Protein AF-A0A167RKP2-F1 (afdb_monomer_lite)

Foldseek 3Di:
DDCALLNLLVQLLVLLVVLVVDDDPSNVVSNVSSVVSLVVSVVRLVVCCVPCVVVCQVDLQSVLSNLSSLVSNLVSCVSVVNPPPNVVSLVVNLVSCVVDAPCVLPPPVSVPPDDDDDDDDPPSLLSSLLSVLVSLLVLLLVLPVVLAARSDPLVRSLVDPSNACCVVQLAGSLLSVLSRLLSVLLNVQVVCVVVVNDDLVVNVVSLVVSVVSLVVVLVVLVVCCVPDDPSNVSSSLRNNLSSLVSQLSSCCSNVNPDCPDPSNVVSVVSNVVSVVPDDPPDDCPPVVVRD

Organism: Penicillium chrysogenum (NCBI:txid5076)

pLDDT: mean 82.14, std 14.81, range [31.92, 97.75]

Secondary structure (DSSP, 8-state):
----HHHHHHHHHHHHHHHHHS-HHHHHHHHHHHHHHHHHHHHHHHHHHHHHHHHHSS-HHHHHHHHHHHHHHHHHHHHTT-SSHHHHHHHHHHHHHTT--HHHHH-GGGG-SS---S-----HHHHHHHHHHHHHHHHHHHHHHHTPPP-S-HHHHTTSTT--HHHHHS--HHHHHHHHHHHHHHHHHHHHHHTT---HHHHHHHHHHHHHHHHHHHHHHHHHHTT--HHHHHHHHHHHHHHHHHHHHHHHHHH-S-TTSHHHHHHHHHHHHHHHT--TT--GGGGGG--

Sequence (291 aa):
MKRGPLYHAVLSLSSLHQSAILGSEEEYQQKEKALEHHSRALREFCKFMSEERGKLLDDNARLAEFLACSLILISCEVFRGAEHNWLLHLDAVICVIHSLSPETVFDARYTSHAGSSVLSHNRPKEGLEFLLATMVSLDLFACLPTGRVPRLLYQQWLRTSEIQVADLLSCENWVMVIIGDLACLGEWKEVQEKDGMLSISELARRGEEIKERLTMGIEKLVLTRDAQENHEAQTSWVTLLFALACVVLLHTIVSGPLPALPEIQSAVSRSIIALQNRPRTYSLTGLVFWF

InterPro domains:
  IPR021858 Fungal transcription factor [PF11951] (3-289)

Radius of gyration: 21.44 Å; chains: 1; bounding box: 59×47×65 Å

Structure (mmCIF, N/CA/C/O backbone):
data_AF-A0A167RKP2-F1
#
_entry.id   AF-A0A167RKP2-F1
#
loop_
_atom_site.group_PDB
_atom_site.id
_atom_site.type_symbol
_atom_site.label_atom_id
_atom_site.label_alt_id
_atom_site.label_comp_id
_atom_site.label_asym_id
_atom_site.label_entity_id
_atom_site.label_seq_id
_atom_site.pdbx_PDB_ins_code
_atom_site.Cartn_x
_atom_site.Cartn_y
_atom_site.Cartn_z
_atom_site.occupancy
_atom_site.B_iso_or_equiv
_atom_site.auth_seq_id
_atom_site.auth_comp_id
_atom_site.auth_asym_id
_atom_site.auth_atom_id
_atom_site.pdbx_PDB_model_num
ATOM 1 N N . MET A 1 1 ? 24.630 1.798 -26.288 1.00 42.91 1 MET A N 1
ATOM 2 C CA . MET A 1 1 ? 23.522 1.742 -25.308 1.00 42.91 1 MET A CA 1
ATOM 3 C C . MET A 1 1 ? 23.008 3.158 -25.108 1.00 42.91 1 MET A C 1
ATOM 5 O O . MET A 1 1 ? 23.821 4.025 -24.803 1.00 42.91 1 MET A O 1
ATOM 9 N N . LYS A 1 2 ? 21.722 3.433 -25.363 1.00 50.72 2 LYS A N 1
ATOM 10 C CA . LYS A 1 2 ? 21.150 4.755 -25.057 1.00 50.72 2 LYS A CA 1
ATOM 11 C C . LYS A 1 2 ? 21.144 4.915 -23.533 1.00 50.72 2 LYS A C 1
ATOM 13 O O . LYS A 1 2 ? 20.622 4.055 -22.835 1.00 50.72 2 LYS A O 1
ATOM 18 N N . ARG A 1 3 ? 21.796 5.962 -23.027 1.00 67.00 3 ARG A N 1
ATOM 19 C CA . ARG A 1 3 ? 21.774 6.334 -21.606 1.00 67.00 3 ARG A CA 1
ATOM 20 C C . ARG A 1 3 ? 20.500 7.152 -21.396 1.00 67.00 3 ARG A C 1
ATOM 22 O O . ARG A 1 3 ? 20.478 8.306 -21.804 1.00 67.00 3 ARG A O 1
ATOM 29 N N . GLY A 1 4 ? 19.437 6.494 -20.942 1.00 77.62 4 GLY A N 1
ATOM 30 C CA . GLY A 1 4 ? 18.130 7.106 -20.686 1.00 77.62 4 GLY A CA 1
ATOM 31 C C . GLY A 1 4 ? 17.901 7.424 -19.202 1.00 77.62 4 GLY A C 1
ATOM 32 O O . GLY A 1 4 ? 18.769 7.128 -18.372 1.00 77.62 4 GLY A O 1
ATOM 33 N N . PRO A 1 5 ? 16.717 7.949 -18.843 1.00 84.00 5 PRO A N 1
ATOM 34 C CA . PRO A 1 5 ? 16.401 8.359 -17.474 1.00 84.00 5 PRO A CA 1
ATOM 35 C C . PRO A 1 5 ? 16.541 7.214 -16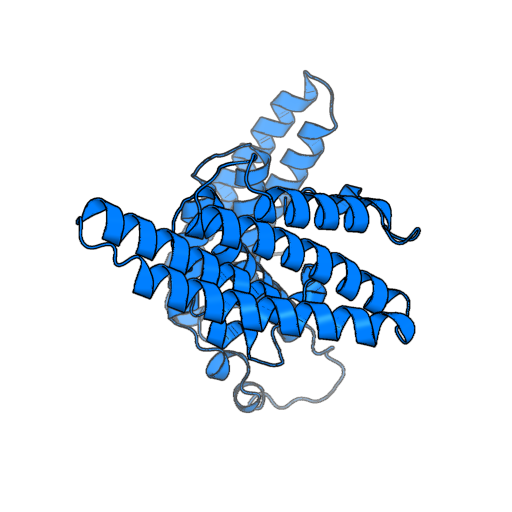.464 1.00 84.00 5 PRO A C 1
ATOM 37 O O . PRO A 1 5 ? 17.131 7.403 -15.398 1.00 84.00 5 PRO A O 1
ATOM 40 N N . LEU A 1 6 ? 16.112 6.001 -16.837 1.00 85.50 6 LEU A N 1
ATOM 41 C CA . LEU A 1 6 ? 16.228 4.810 -15.996 1.00 85.50 6 LEU A CA 1
ATOM 42 C C . LEU A 1 6 ? 17.687 4.488 -15.635 1.00 85.50 6 LEU A C 1
ATOM 44 O O . LEU A 1 6 ? 17.986 4.161 -14.490 1.00 85.50 6 LEU A O 1
ATOM 48 N N . TYR A 1 7 ? 18.617 4.635 -16.584 1.00 86.50 7 TYR A N 1
ATOM 49 C CA . TYR A 1 7 ? 20.043 4.389 -16.346 1.00 86.50 7 TYR A CA 1
ATOM 50 C C . TYR A 1 7 ? 20.597 5.321 -15.260 1.00 86.50 7 TYR A C 1
ATOM 52 O O . TYR A 1 7 ? 21.294 4.878 -14.348 1.00 86.50 7 TYR A O 1
ATOM 60 N N . HIS A 1 8 ? 20.262 6.610 -15.329 1.00 84.62 8 HIS A N 1
ATOM 61 C CA . HIS A 1 8 ? 20.706 7.581 -14.333 1.00 84.62 8 HIS A CA 1
ATOM 62 C C . HIS A 1 8 ? 20.009 7.398 -12.979 1.00 84.62 8 HIS A C 1
ATOM 64 O O . HIS A 1 8 ? 20.656 7.582 -11.948 1.00 84.62 8 HIS A O 1
ATOM 70 N N . ALA A 1 9 ? 18.743 6.971 -12.966 1.00 87.75 9 ALA A N 1
ATOM 71 C CA . ALA A 1 9 ? 18.034 6.637 -11.734 1.00 87.75 9 ALA A CA 1
ATOM 72 C C . ALA A 1 9 ? 18.710 5.457 -11.011 1.00 87.75 9 ALA A C 1
ATOM 74 O O . ALA A 1 9 ? 19.024 5.560 -9.826 1.00 87.75 9 ALA A O 1
ATOM 75 N N . VAL A 1 10 ? 19.027 4.375 -11.735 1.00 88.38 10 VAL A N 1
ATOM 76 C CA . VAL A 1 10 ? 19.731 3.199 -11.183 1.00 88.38 10 VAL A CA 1
ATOM 77 C C . VAL A 1 10 ? 21.091 3.586 -10.602 1.00 88.38 10 VAL A C 1
ATOM 79 O O . VAL A 1 10 ? 21.440 3.142 -9.507 1.00 88.38 10 VAL A O 1
ATOM 82 N N . LEU A 1 11 ? 21.861 4.426 -11.304 1.00 87.44 11 LEU A N 1
ATOM 83 C CA . LEU A 1 11 ? 23.144 4.913 -10.793 1.00 87.44 11 LEU A CA 1
ATOM 84 C C . LEU A 1 11 ? 22.975 5.745 -9.521 1.00 87.44 11 LEU A C 1
ATOM 86 O O . LEU A 1 11 ? 23.772 5.605 -8.602 1.00 87.44 11 LEU A O 1
ATOM 90 N N . SER A 1 12 ? 21.935 6.578 -9.444 1.00 86.81 12 SER A N 1
ATOM 91 C CA . SER A 1 12 ? 21.637 7.348 -8.235 1.00 86.81 12 SER A CA 1
ATOM 92 C C . SER A 1 12 ? 21.390 6.438 -7.033 1.00 86.81 12 SER A C 1
ATOM 94 O O . SER A 1 12 ? 22.030 6.620 -5.997 1.00 86.81 12 SER A O 1
ATOM 96 N N . LEU A 1 13 ? 20.530 5.429 -7.193 1.00 85.62 13 LEU A N 1
ATOM 97 C CA . LEU A 1 13 ? 20.201 4.485 -6.126 1.00 85.62 13 LEU A CA 1
ATOM 98 C C . LEU A 1 13 ? 21.412 3.635 -5.721 1.00 85.62 13 LEU A C 1
ATOM 100 O O . LEU A 1 13 ? 21.676 3.452 -4.535 1.00 85.62 13 LEU A O 1
ATOM 104 N N . SER A 1 14 ? 22.184 3.165 -6.703 1.00 86.62 14 SER A N 1
ATOM 105 C CA . SER A 1 14 ? 23.413 2.398 -6.458 1.00 86.62 14 SER A CA 1
ATOM 106 C C . SER A 1 14 ? 24.433 3.224 -5.681 1.00 86.62 14 SER A C 1
ATOM 108 O O . SER A 1 14 ? 25.033 2.734 -4.722 1.00 86.62 14 SER A O 1
ATOM 110 N N . SER A 1 15 ? 24.601 4.496 -6.056 1.00 84.00 15 SER A N 1
ATOM 111 C CA . SER A 1 15 ? 25.498 5.393 -5.343 1.00 84.00 15 SER A CA 1
ATOM 112 C C . SER A 1 15 ? 25.012 5.666 -3.923 1.00 84.00 15 SER A C 1
ATOM 114 O O . SER A 1 15 ? 25.808 5.608 -2.990 1.00 84.00 15 SER A O 1
ATOM 116 N N . LEU A 1 16 ? 23.708 5.881 -3.734 1.00 82.12 16 LEU A N 1
ATOM 117 C CA . LEU A 1 16 ? 23.113 6.068 -2.412 1.00 82.12 16 LEU A CA 1
ATOM 118 C C . LEU A 1 16 ? 23.343 4.846 -1.510 1.00 82.12 16 LEU A C 1
ATOM 120 O O . LEU A 1 16 ? 23.789 4.999 -0.374 1.00 82.12 16 LEU A O 1
ATOM 124 N N . HIS A 1 17 ? 23.128 3.639 -2.035 1.00 82.94 17 HIS A N 1
ATOM 125 C CA . HIS A 1 17 ? 23.376 2.402 -1.300 1.00 82.94 17 HIS A CA 1
ATOM 126 C C . HIS A 1 17 ? 24.850 2.245 -0.906 1.00 82.94 17 HIS A C 1
ATOM 128 O O . HIS A 1 17 ? 25.146 1.946 0.247 1.00 82.94 17 HIS A O 1
ATOM 134 N N . GLN A 1 18 ? 25.784 2.517 -1.826 1.00 82.88 18 GLN A N 1
ATOM 135 C CA . GLN A 1 18 ? 27.213 2.522 -1.498 1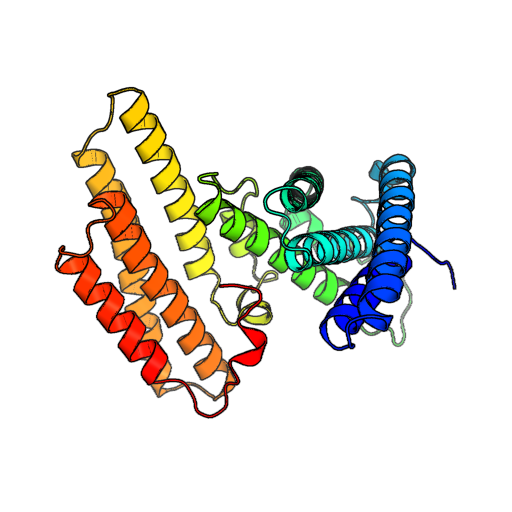.00 82.88 18 GLN A CA 1
ATOM 136 C C . GLN A 1 18 ? 27.548 3.543 -0.408 1.00 82.88 18 GLN A C 1
ATOM 138 O O . GLN A 1 18 ? 28.309 3.220 0.495 1.00 82.88 18 GLN A O 1
ATOM 143 N N . SER A 1 19 ? 26.956 4.741 -0.440 1.00 79.88 19 SER A N 1
ATOM 144 C CA . SER A 1 19 ? 27.222 5.756 0.589 1.00 79.88 19 SER A CA 1
ATOM 145 C C . SER A 1 19 ? 26.817 5.302 1.994 1.00 79.88 19 SER A C 1
ATOM 147 O O . SER A 1 19 ? 27.491 5.654 2.950 1.00 79.88 19 SER A O 1
ATOM 149 N N . ALA A 1 20 ? 25.779 4.468 2.115 1.00 76.31 20 ALA A N 1
ATOM 150 C CA . ALA A 1 20 ? 25.334 3.921 3.396 1.00 76.31 20 ALA A CA 1
ATOM 151 C C . ALA A 1 20 ? 26.261 2.822 3.959 1.00 76.31 20 ALA A C 1
ATOM 153 O O . ALA A 1 20 ? 26.144 2.467 5.129 1.00 76.31 20 ALA A O 1
ATOM 154 N N . ILE A 1 21 ? 27.154 2.262 3.134 1.00 79.69 21 ILE A N 1
ATOM 155 C CA . ILE A 1 21 ? 28.080 1.178 3.506 1.00 79.69 21 ILE A CA 1
ATOM 156 C C . ILE A 1 21 ? 29.494 1.715 3.801 1.00 79.69 21 ILE A C 1
ATOM 158 O O . ILE A 1 21 ? 30.257 1.073 4.523 1.00 79.69 21 ILE A O 1
ATOM 162 N N . LEU A 1 22 ? 29.859 2.872 3.241 1.00 71.94 22 LEU A N 1
ATOM 163 C CA . LEU A 1 22 ? 31.215 3.433 3.286 1.00 71.94 22 LEU A CA 1
ATOM 164 C C . LEU A 1 22 ? 31.444 4.349 4.506 1.00 71.94 22 LEU A C 1
ATOM 166 O O . LEU A 1 22 ? 30.504 4.827 5.132 1.00 71.94 22 LEU A O 1
ATOM 170 N N . GLY A 1 23 ? 32.715 4.586 4.854 1.00 69.25 23 GLY A N 1
ATOM 171 C CA . GLY A 1 23 ? 33.111 5.473 5.960 1.00 69.25 23 GLY A CA 1
ATOM 172 C C . GLY A 1 23 ? 32.951 6.974 5.655 1.00 69.25 23 GLY A C 1
ATOM 173 O O . GLY A 1 23 ? 32.731 7.373 4.514 1.00 69.25 23 GLY A O 1
ATOM 174 N N . SER A 1 24 ? 33.128 7.818 6.681 1.00 64.50 24 SER A N 1
ATOM 175 C CA . SER A 1 24 ? 32.741 9.246 6.694 1.00 64.50 24 SER A CA 1
ATOM 176 C C . SER A 1 24 ? 33.258 10.129 5.541 1.00 64.50 24 SER A C 1
ATOM 178 O O . SER A 1 24 ? 32.545 11.053 5.154 1.00 64.50 24 SER A O 1
ATOM 180 N N . GLU A 1 25 ? 34.468 9.921 5.004 1.00 66.62 25 GLU A N 1
ATOM 181 C CA . GLU A 1 25 ? 34.993 10.767 3.909 1.00 66.62 25 GLU A CA 1
ATOM 182 C C . GLU A 1 25 ? 34.484 10.332 2.525 1.00 66.62 25 GLU A C 1
ATOM 184 O O . GLU A 1 25 ? 34.137 11.168 1.687 1.00 66.62 25 GLU A O 1
ATOM 189 N N . GLU A 1 26 ? 34.391 9.022 2.288 1.00 70.69 26 GLU A N 1
ATOM 190 C CA . GLU A 1 26 ? 33.894 8.456 1.028 1.00 70.69 26 GLU A CA 1
ATOM 191 C C . GLU A 1 26 ? 32.368 8.597 0.910 1.00 70.69 26 GLU A C 1
ATOM 193 O O . GLU A 1 26 ? 31.834 8.754 -0.191 1.00 70.69 26 GLU A O 1
ATOM 198 N N . GLU A 1 27 ? 31.667 8.629 2.046 1.00 74.94 27 GLU A N 1
ATOM 199 C CA . GLU A 1 27 ? 30.227 8.865 2.138 1.00 74.94 27 GLU A CA 1
ATOM 200 C C . GLU A 1 27 ? 29.816 10.204 1.502 1.00 74.94 27 GLU A C 1
ATOM 202 O O . GLU A 1 27 ? 28.852 10.245 0.733 1.00 74.94 27 GLU A O 1
ATOM 207 N N . TYR A 1 28 ? 30.550 11.295 1.764 1.00 74.62 28 TYR A N 1
ATOM 208 C CA . TYR A 1 28 ? 30.213 12.623 1.231 1.00 74.62 28 TYR A CA 1
ATOM 209 C C . TYR A 1 28 ? 30.306 12.667 -0.300 1.00 74.62 28 TYR A C 1
ATOM 211 O O . TYR A 1 28 ? 29.350 13.056 -0.974 1.00 74.62 28 TYR A O 1
ATOM 219 N N . GLN A 1 29 ? 31.425 12.194 -0.860 1.00 77.31 29 GLN A N 1
ATOM 220 C CA . GLN A 1 29 ? 31.628 12.145 -2.314 1.00 77.31 29 GLN A CA 1
ATOM 221 C C . GLN A 1 29 ? 30.590 11.251 -2.997 1.00 77.31 29 GLN A C 1
ATOM 223 O O . GLN A 1 29 ? 30.135 11.526 -4.110 1.00 77.31 29 GLN A O 1
ATOM 228 N N . GLN A 1 30 ? 30.204 10.162 -2.335 1.00 78.94 30 GLN A N 1
ATOM 229 C CA . GLN A 1 30 ? 29.238 9.229 -2.879 1.00 78.94 30 GLN A CA 1
ATOM 230 C C . GLN A 1 30 ? 27.803 9.777 -2.826 1.00 78.94 30 GLN A C 1
ATOM 232 O O . GLN A 1 30 ? 27.039 9.582 -3.777 1.00 78.94 30 GLN A O 1
ATOM 237 N N . LYS A 1 31 ? 27.452 10.530 -1.777 1.00 77.44 31 LYS A N 1
ATOM 238 C CA . LYS A 1 31 ? 26.190 11.282 -1.700 1.00 77.44 31 LYS A CA 1
ATOM 239 C C . LYS A 1 31 ? 26.105 12.366 -2.774 1.00 77.44 31 LYS A C 1
ATOM 241 O O . LYS A 1 31 ? 25.055 12.498 -3.404 1.00 77.44 31 LYS A O 1
ATOM 246 N N . GLU A 1 32 ? 27.195 13.085 -3.035 1.00 82.19 32 GLU A N 1
ATOM 247 C CA . GLU A 1 32 ? 27.269 14.087 -4.106 1.00 82.19 32 GLU A CA 1
ATOM 248 C C . GLU A 1 32 ? 27.022 13.452 -5.485 1.00 82.19 32 GLU A C 1
ATOM 250 O O . GLU A 1 32 ? 26.106 13.860 -6.203 1.00 82.19 32 GLU A O 1
ATOM 255 N N . LYS A 1 33 ? 27.715 12.351 -5.809 1.00 82.69 33 LYS A N 1
ATOM 256 C CA . LYS A 1 33 ? 27.465 11.576 -7.042 1.00 82.69 33 LYS A CA 1
ATOM 257 C C . LYS A 1 33 ? 26.024 11.069 -7.137 1.00 82.69 33 LYS A C 1
ATOM 259 O O . LYS A 1 33 ? 25.419 11.096 -8.211 1.00 82.69 33 LYS A O 1
ATOM 264 N N . ALA A 1 34 ? 25.450 10.601 -6.026 1.00 82.06 34 ALA A N 1
ATOM 265 C CA . ALA A 1 34 ? 24.059 10.154 -5.988 1.00 82.06 34 ALA A CA 1
ATOM 266 C C . ALA A 1 34 ? 23.081 11.301 -6.300 1.00 82.06 34 ALA A C 1
ATOM 268 O O . ALA A 1 34 ? 22.071 11.073 -6.975 1.00 82.06 34 ALA A O 1
ATOM 269 N N . LEU A 1 35 ? 23.361 12.522 -5.831 1.00 82.62 35 LEU A N 1
ATOM 270 C CA . LEU A 1 35 ? 22.571 13.729 -6.110 1.00 82.62 35 LEU A CA 1
ATOM 271 C C . LEU A 1 35 ? 22.701 14.186 -7.567 1.00 82.62 35 LEU A C 1
ATOM 273 O O . LEU A 1 35 ? 21.690 14.522 -8.191 1.00 82.62 35 LEU A O 1
ATOM 277 N N . GLU A 1 36 ? 23.903 14.145 -8.141 1.00 85.88 36 GLU A N 1
ATOM 278 C CA . GLU A 1 36 ? 24.119 14.458 -9.558 1.00 85.88 36 GLU A CA 1
ATOM 279 C C . GLU A 1 36 ? 23.349 13.498 -10.471 1.00 85.88 36 GLU A C 1
ATOM 281 O O . GLU A 1 36 ? 22.620 13.925 -11.374 1.00 85.88 36 GLU A O 1
ATOM 286 N N . HIS A 1 37 ? 23.468 12.190 -10.215 1.00 85.56 37 HIS A N 1
ATOM 287 C CA . HIS A 1 37 ? 22.734 11.171 -10.960 1.00 85.56 37 HIS A CA 1
ATOM 288 C C . HIS A 1 37 ? 21.221 11.309 -10.784 1.00 85.56 37 HIS A C 1
ATOM 290 O O . HIS A 1 37 ? 20.502 11.211 -11.776 1.00 85.56 37 HIS A O 1
ATOM 296 N N . HIS A 1 38 ? 20.747 11.617 -9.573 1.00 85.62 38 HIS A N 1
ATOM 297 C CA . HIS A 1 38 ? 19.329 11.874 -9.309 1.00 85.62 38 HIS A CA 1
ATOM 298 C C . HIS A 1 38 ? 18.809 13.062 -10.130 1.00 85.62 38 HIS A C 1
ATOM 300 O O . HIS A 1 38 ? 17.831 12.940 -10.864 1.00 85.62 38 HIS A O 1
ATOM 306 N N . SER A 1 39 ? 19.501 14.201 -10.062 1.00 85.56 39 SER A N 1
ATOM 307 C CA . SER A 1 39 ? 19.110 15.432 -10.762 1.00 85.56 39 SER A CA 1
ATOM 308 C C . SER A 1 39 ? 19.074 15.234 -12.276 1.00 85.56 39 SER A C 1
ATOM 310 O O . SER A 1 39 ? 18.194 15.748 -12.973 1.00 85.56 39 SER A O 1
ATOM 312 N N . ARG A 1 40 ? 20.029 14.460 -12.800 1.00 86.31 40 ARG A N 1
ATOM 313 C CA . ARG A 1 40 ? 20.074 14.103 -14.215 1.00 86.31 40 ARG A CA 1
ATOM 314 C C . ARG A 1 40 ? 18.946 13.153 -14.607 1.00 86.31 40 ARG A C 1
ATOM 316 O O . ARG A 1 40 ? 18.308 13.399 -15.629 1.00 86.31 40 ARG A O 1
ATOM 323 N N . ALA A 1 41 ? 18.684 12.127 -13.798 1.00 87.19 41 ALA A N 1
ATOM 324 C CA . ALA A 1 41 ? 17.576 11.201 -14.007 1.00 87.19 41 ALA A CA 1
ATOM 325 C C . ALA A 1 41 ? 16.247 11.955 -14.075 1.00 87.19 41 ALA A C 1
ATOM 327 O O . ALA A 1 41 ? 15.510 11.791 -15.040 1.00 87.19 41 ALA A O 1
ATOM 328 N N . LEU A 1 42 ? 15.993 12.859 -13.124 1.00 85.12 42 LEU A N 1
ATOM 329 C CA . LEU A 1 42 ? 14.768 13.652 -13.082 1.00 85.12 42 LEU A CA 1
ATOM 330 C C . LEU A 1 42 ? 14.616 14.553 -14.315 1.00 85.12 42 LEU A C 1
ATOM 332 O O . LEU A 1 42 ? 13.544 14.615 -14.909 1.00 85.12 42 LEU A O 1
ATOM 336 N N . ARG A 1 43 ? 15.692 15.222 -14.748 1.00 85.62 43 ARG A N 1
ATOM 337 C CA . ARG A 1 43 ? 15.660 16.079 -15.944 1.00 85.62 43 ARG A CA 1
ATOM 338 C C . ARG A 1 43 ? 15.348 15.284 -17.211 1.00 85.62 43 ARG A C 1
ATOM 340 O O . ARG A 1 43 ? 14.521 15.712 -18.014 1.00 85.62 43 ARG A O 1
ATOM 347 N N . GLU A 1 44 ? 16.016 14.149 -17.400 1.00 84.88 44 GLU A N 1
ATOM 348 C CA . GLU A 1 44 ? 15.778 13.273 -18.550 1.00 84.88 44 GLU A CA 1
ATOM 349 C C . GLU A 1 44 ? 14.382 12.637 -18.487 1.00 84.88 44 GLU A C 1
ATOM 351 O O . GLU A 1 44 ? 13.722 12.519 -19.517 1.00 84.88 44 GLU A O 1
ATOM 356 N N . PHE A 1 45 ? 13.897 12.313 -17.288 1.00 83.88 45 PHE A N 1
ATOM 357 C CA . PHE A 1 45 ? 12.570 11.752 -17.059 1.00 83.88 45 PHE A CA 1
ATOM 358 C C . PHE A 1 45 ? 11.458 12.759 -17.373 1.00 83.88 45 PHE A C 1
ATOM 360 O O . PHE A 1 45 ? 10.529 12.444 -18.112 1.00 83.88 45 PHE A O 1
ATOM 367 N N . CYS A 1 46 ? 11.584 14.006 -16.911 1.00 82.19 46 CYS A N 1
ATOM 368 C CA . CYS A 1 46 ? 10.656 15.080 -17.270 1.00 82.19 46 CYS A CA 1
ATOM 369 C C . CYS A 1 46 ? 10.642 15.338 -18.783 1.00 82.19 46 CYS A C 1
ATOM 371 O O . CYS A 1 46 ? 9.574 15.528 -19.365 1.00 82.19 46 CYS A O 1
ATOM 373 N N . LYS A 1 47 ? 11.813 15.302 -19.434 1.00 82.75 47 LYS A N 1
ATOM 374 C CA . LYS A 1 47 ? 11.914 15.439 -20.892 1.00 82.75 47 LYS A CA 1
ATOM 375 C C . LYS A 1 47 ? 11.178 14.303 -21.609 1.00 82.75 47 LYS A C 1
ATOM 377 O O . LYS A 1 47 ? 10.330 14.584 -22.455 1.00 82.75 47 LYS A O 1
ATOM 382 N N . PHE A 1 48 ? 11.446 13.057 -21.217 1.00 79.81 48 PHE A N 1
ATOM 383 C CA . PHE A 1 48 ? 10.764 11.863 -21.721 1.00 79.81 48 PHE A CA 1
ATOM 384 C C . PHE A 1 48 ? 9.237 11.991 -21.600 1.00 79.81 48 PHE A C 1
ATOM 386 O O . PHE A 1 48 ? 8.515 11.807 -22.579 1.00 79.81 48 PHE A O 1
ATOM 393 N N . MET A 1 49 ? 8.750 12.432 -20.438 1.00 78.88 49 MET A N 1
ATOM 394 C CA . MET A 1 49 ? 7.320 12.649 -20.211 1.00 78.88 49 MET A CA 1
ATOM 395 C C . MET A 1 49 ? 6.725 13.769 -21.064 1.00 78.88 49 MET A C 1
ATOM 397 O O . MET A 1 49 ? 5.586 13.651 -21.508 1.00 78.88 49 MET A O 1
ATOM 401 N N . SER A 1 50 ? 7.467 14.849 -21.312 1.00 77.06 50 SER A N 1
ATOM 402 C CA . SER A 1 50 ? 6.976 15.977 -22.113 1.00 77.06 50 SER A CA 1
ATOM 403 C C . SER A 1 50 ? 6.885 15.671 -23.612 1.00 77.06 50 SER A C 1
ATOM 405 O O . SER A 1 50 ? 5.961 16.133 -24.276 1.00 77.06 50 SER A O 1
ATOM 407 N N . GLU A 1 51 ? 7.817 14.877 -24.145 1.00 74.81 51 GLU A N 1
ATOM 408 C CA . GLU A 1 51 ? 7.931 14.610 -25.584 1.00 74.81 51 GLU A CA 1
ATOM 409 C C . GLU A 1 51 ? 7.079 13.412 -26.029 1.00 74.81 51 GLU A C 1
ATOM 411 O O . GLU A 1 51 ? 6.666 13.338 -27.189 1.00 74.81 51 GLU A O 1
ATOM 416 N N . GLU A 1 52 ? 6.805 12.466 -25.125 1.00 67.44 52 GLU A N 1
ATOM 417 C CA . GLU A 1 52 ? 6.305 11.142 -25.507 1.00 67.44 52 GLU A CA 1
ATOM 418 C C . GLU A 1 52 ? 5.038 10.696 -24.763 1.00 67.44 52 GLU A C 1
ATOM 420 O O . GLU A 1 52 ? 4.622 9.550 -24.921 1.00 67.44 52 GLU A O 1
ATOM 425 N N . ARG A 1 53 ? 4.360 11.593 -24.024 1.00 68.44 53 ARG A N 1
ATOM 426 C CA . ARG A 1 53 ? 3.160 11.258 -23.225 1.00 68.44 53 ARG A CA 1
ATOM 427 C C . ARG A 1 53 ? 2.079 10.506 -24.005 1.00 68.44 53 ARG A C 1
ATOM 429 O O . ARG A 1 53 ? 1.497 9.571 -23.475 1.00 68.44 53 ARG A O 1
ATOM 436 N N . GLY A 1 54 ? 1.818 10.900 -25.253 1.00 65.75 54 GLY A N 1
ATOM 437 C CA . GLY A 1 54 ? 0.817 10.237 -26.096 1.00 65.75 54 GLY A CA 1
ATOM 438 C C . GLY A 1 54 ? 1.210 8.811 -26.493 1.00 65.75 54 GLY A C 1
ATOM 439 O O . GLY A 1 54 ? 0.361 7.939 -26.528 1.00 65.75 54 GLY A O 1
ATOM 440 N N . LYS A 1 55 ? 2.506 8.556 -26.712 1.00 71.06 55 LYS A N 1
ATOM 441 C CA . LYS A 1 55 ? 3.041 7.234 -27.089 1.00 71.06 55 LYS A CA 1
ATOM 442 C C . LYS A 1 55 ? 3.289 6.326 -25.884 1.00 71.06 55 LYS A C 1
ATOM 444 O O . LYS A 1 55 ? 3.542 5.142 -26.061 1.00 71.06 55 LYS A O 1
ATOM 449 N N . LEU A 1 56 ? 3.284 6.892 -24.676 1.00 73.88 56 LEU A N 1
ATOM 450 C CA . LEU A 1 56 ? 3.512 6.170 -23.428 1.00 73.88 56 LEU A CA 1
ATOM 451 C C . LEU A 1 56 ? 2.386 5.174 -23.136 1.00 73.88 56 LEU A C 1
ATOM 453 O O . LEU A 1 56 ? 2.659 4.076 -22.667 1.00 73.88 56 LEU A O 1
ATOM 457 N N . LEU A 1 57 ? 1.140 5.572 -23.404 1.00 72.50 57 LEU A N 1
ATOM 458 C CA . LEU A 1 57 ? -0.049 4.760 -23.129 1.00 72.50 57 LEU A CA 1
ATOM 459 C C . LEU A 1 57 ? -0.256 3.652 -24.174 1.00 72.50 57 LEU A C 1
ATOM 461 O O . LEU A 1 57 ? -0.908 2.658 -23.877 1.00 72.50 57 LEU A O 1
ATOM 465 N N . ASP A 1 58 ? 0.340 3.804 -25.360 1.00 75.31 58 ASP A N 1
ATOM 466 C CA . ASP A 1 58 ? 0.200 2.869 -26.484 1.00 75.31 58 ASP A CA 1
ATOM 467 C C . ASP A 1 58 ? 1.302 1.786 -26.519 1.00 75.31 58 ASP A C 1
ATOM 469 O O . ASP A 1 58 ? 1.248 0.867 -27.337 1.00 75.31 58 ASP A O 1
ATOM 473 N N . ASP A 1 59 ? 2.328 1.890 -25.665 1.00 83.00 59 ASP A N 1
ATOM 474 C CA . ASP A 1 59 ? 3.500 1.006 -25.664 1.00 83.00 59 ASP A CA 1
ATOM 475 C C . ASP A 1 59 ? 3.843 0.531 -24.244 1.00 83.00 59 ASP A C 1
ATOM 477 O O . ASP A 1 59 ? 4.433 1.253 -23.434 1.00 83.00 59 ASP A O 1
ATOM 481 N N . ASN A 1 60 ? 3.534 -0.739 -23.966 1.00 82.88 60 ASN A N 1
ATOM 482 C CA . ASN A 1 60 ? 3.789 -1.381 -22.676 1.00 82.88 60 ASN A CA 1
ATOM 483 C C . ASN A 1 60 ? 5.267 -1.344 -22.254 1.00 82.88 60 ASN A C 1
ATOM 485 O O . ASN A 1 60 ? 5.551 -1.295 -21.058 1.00 82.88 60 ASN A O 1
ATOM 489 N N . ALA A 1 61 ? 6.219 -1.349 -23.195 1.00 82.81 61 ALA A N 1
ATOM 490 C CA . ALA A 1 61 ? 7.640 -1.279 -22.854 1.00 82.81 61 ALA A CA 1
ATOM 491 C C . ALA A 1 61 ? 8.024 0.117 -22.342 1.00 82.81 61 ALA A C 1
ATOM 493 O O . ALA A 1 61 ? 8.785 0.236 -21.381 1.00 82.81 61 ALA A O 1
ATOM 494 N N . ARG A 1 62 ? 7.456 1.172 -22.938 1.00 82.38 62 ARG A N 1
ATOM 495 C CA . ARG A 1 62 ? 7.642 2.558 -22.476 1.00 82.38 62 ARG A CA 1
ATOM 496 C C . ARG A 1 62 ? 6.950 2.801 -21.146 1.00 82.38 62 ARG A C 1
ATOM 498 O O . ARG A 1 62 ? 7.525 3.456 -20.280 1.00 82.38 62 ARG A O 1
ATOM 505 N N . LEU A 1 63 ? 5.745 2.257 -20.973 1.00 86.56 63 LEU A N 1
ATOM 506 C CA . LEU A 1 63 ? 5.042 2.307 -19.697 1.00 86.56 63 LEU A CA 1
ATOM 507 C C . LEU A 1 63 ? 5.860 1.613 -18.600 1.00 86.56 63 LEU A C 1
ATOM 509 O O . LEU A 1 63 ? 6.059 2.189 -17.535 1.00 86.56 63 LEU A O 1
ATOM 513 N N . ALA A 1 64 ? 6.413 0.429 -18.872 1.00 87.62 64 ALA A N 1
ATOM 514 C CA . ALA A 1 64 ? 7.292 -0.259 -17.932 1.00 87.62 64 ALA A CA 1
ATOM 515 C C . ALA A 1 64 ? 8.561 0.557 -17.616 1.00 87.62 64 ALA A C 1
ATOM 517 O O . ALA A 1 64 ? 8.927 0.683 -16.450 1.00 87.62 64 ALA A O 1
ATOM 518 N N . GLU A 1 65 ? 9.211 1.174 -18.611 1.00 86.75 65 GLU A N 1
ATOM 519 C CA . GLU A 1 65 ? 10.373 2.048 -18.374 1.00 86.75 65 GLU A CA 1
ATOM 520 C C . GLU A 1 65 ? 10.010 3.258 -17.495 1.00 86.75 65 GLU A C 1
ATOM 522 O O . GLU A 1 65 ? 10.751 3.597 -16.567 1.00 86.75 65 GLU A O 1
ATOM 527 N N . PHE A 1 66 ? 8.844 3.869 -17.731 1.00 88.50 66 PHE A N 1
ATOM 528 C CA . PHE A 1 66 ? 8.318 4.963 -16.915 1.00 88.50 66 PHE A CA 1
ATOM 529 C C . PHE A 1 66 ? 8.082 4.542 -15.463 1.00 88.50 66 PHE A C 1
ATOM 531 O O . PHE A 1 66 ? 8.557 5.212 -14.542 1.00 88.50 66 PHE A O 1
ATOM 538 N N . LEU A 1 67 ? 7.366 3.437 -15.246 1.00 91.31 67 LEU A N 1
ATOM 539 C CA . LEU A 1 67 ? 7.048 2.953 -13.903 1.00 91.31 67 LEU A CA 1
ATOM 540 C C . LEU A 1 67 ? 8.314 2.505 -13.160 1.00 91.31 67 LEU A C 1
ATOM 542 O O . LEU A 1 67 ? 8.469 2.823 -11.983 1.00 91.31 67 LEU A O 1
ATOM 546 N N . ALA A 1 68 ? 9.256 1.847 -13.844 1.00 90.81 68 ALA A N 1
ATOM 547 C CA . ALA A 1 68 ? 10.540 1.454 -13.264 1.00 90.81 68 ALA A CA 1
ATOM 548 C C . ALA A 1 68 ? 11.382 2.672 -12.863 1.00 90.81 68 ALA A C 1
ATOM 550 O O . ALA A 1 68 ? 11.943 2.708 -11.769 1.00 90.81 68 ALA A O 1
ATOM 551 N N . CYS A 1 69 ? 11.451 3.698 -13.717 1.00 89.94 69 CYS A N 1
ATOM 552 C CA . CYS A 1 69 ? 12.176 4.923 -13.392 1.00 89.94 69 CYS A CA 1
ATOM 553 C C . CYS A 1 69 ? 11.534 5.646 -12.198 1.00 89.94 69 CYS A C 1
ATOM 555 O O . CYS A 1 69 ? 12.249 6.075 -11.292 1.00 89.94 69 CYS A O 1
ATOM 557 N N . SER A 1 70 ? 10.200 5.726 -12.157 1.00 91.12 70 SER A N 1
ATOM 558 C CA . SER A 1 70 ? 9.460 6.293 -11.024 1.00 91.12 70 SER A CA 1
ATOM 559 C C . SER A 1 70 ? 9.709 5.530 -9.726 1.00 91.12 70 SER A C 1
ATOM 561 O O . SER A 1 70 ? 9.995 6.156 -8.710 1.00 91.12 70 SER A O 1
ATOM 563 N N . LEU A 1 71 ? 9.674 4.193 -9.758 1.00 91.94 71 LEU A N 1
ATOM 564 C CA . LEU A 1 71 ? 9.953 3.348 -8.594 1.00 91.94 71 LEU A CA 1
ATOM 565 C C . LEU A 1 71 ? 11.339 3.636 -8.008 1.00 91.94 71 LEU A C 1
ATOM 567 O O . LEU A 1 71 ? 11.492 3.767 -6.793 1.00 91.94 71 LEU A O 1
ATOM 571 N N . ILE A 1 72 ? 12.351 3.769 -8.867 1.00 90.19 72 ILE A N 1
ATOM 572 C CA . ILE A 1 72 ? 13.718 4.048 -8.422 1.00 90.19 72 ILE A CA 1
ATOM 573 C C . ILE A 1 72 ? 13.836 5.465 -7.854 1.00 90.19 72 ILE A C 1
ATOM 575 O O . ILE A 1 72 ? 14.495 5.647 -6.833 1.00 90.19 72 ILE A O 1
ATOM 579 N N . LEU A 1 73 ? 13.186 6.461 -8.463 1.00 88.94 73 LEU A N 1
ATOM 580 C CA . LEU A 1 73 ? 13.175 7.830 -7.936 1.00 88.94 73 LEU A CA 1
ATOM 581 C C . LEU A 1 73 ? 12.477 7.911 -6.572 1.00 88.94 73 LEU A C 1
ATOM 583 O O . LEU A 1 73 ? 13.035 8.510 -5.656 1.00 88.94 73 LEU A O 1
ATOM 587 N N . ILE A 1 74 ? 11.324 7.249 -6.410 1.00 89.81 74 ILE A N 1
ATOM 588 C CA . ILE A 1 74 ? 10.639 7.098 -5.115 1.00 89.81 74 ILE A CA 1
ATOM 589 C C . ILE A 1 74 ? 11.593 6.466 -4.098 1.00 89.81 74 ILE A C 1
ATOM 591 O O . ILE A 1 74 ? 11.782 7.011 -3.014 1.00 89.81 74 ILE A O 1
ATOM 595 N N . SER A 1 75 ? 12.260 5.372 -4.473 1.00 87.44 75 SER A N 1
ATOM 596 C CA . SER A 1 75 ? 13.215 4.679 -3.600 1.00 87.44 75 SER A CA 1
ATOM 597 C C . SER A 1 75 ? 14.373 5.588 -3.172 1.00 87.44 75 SER A C 1
ATOM 599 O O . SER A 1 75 ? 14.728 5.610 -1.997 1.00 87.44 75 SER A O 1
ATOM 601 N N . CYS A 1 76 ? 14.949 6.373 -4.090 1.00 84.56 76 CYS A N 1
ATOM 602 C CA . CYS A 1 76 ? 16.005 7.336 -3.762 1.00 84.56 76 CYS A CA 1
ATOM 603 C C . CYS A 1 76 ? 15.549 8.369 -2.724 1.00 84.56 76 CYS A C 1
ATOM 605 O O . CYS A 1 76 ? 16.319 8.692 -1.822 1.00 84.56 76 CYS A O 1
ATOM 607 N N . GLU A 1 77 ? 14.328 8.891 -2.849 1.00 85.19 77 GLU A N 1
ATOM 608 C CA . GLU A 1 77 ? 13.789 9.873 -1.904 1.00 85.19 77 GLU A CA 1
ATOM 609 C C . GLU A 1 77 ? 13.492 9.237 -0.539 1.00 85.19 77 GLU A C 1
ATOM 611 O O . GLU A 1 77 ? 13.902 9.780 0.488 1.00 85.19 77 GLU A O 1
ATOM 616 N N . VAL A 1 78 ? 12.884 8.047 -0.515 1.00 82.62 78 VAL A N 1
ATOM 617 C CA . VAL A 1 78 ? 12.617 7.299 0.726 1.00 82.62 78 VAL A CA 1
ATOM 618 C C . VAL A 1 78 ? 13.919 6.989 1.473 1.00 82.62 78 VAL A C 1
ATOM 620 O O . VAL A 1 78 ? 14.038 7.285 2.660 1.00 82.62 78 VAL A O 1
ATOM 623 N N . PHE A 1 79 ? 14.946 6.481 0.787 1.00 80.50 79 PHE A N 1
ATOM 624 C CA . PHE A 1 79 ? 16.233 6.154 1.415 1.00 80.50 79 PHE A CA 1
ATOM 625 C C . PHE A 1 79 ? 17.048 7.374 1.853 1.00 80.50 79 PHE A C 1
ATOM 627 O O . PHE A 1 79 ? 17.944 7.248 2.687 1.00 80.50 79 PHE A O 1
ATOM 634 N N . ARG A 1 80 ? 16.746 8.562 1.326 1.00 77.88 80 ARG A N 1
ATOM 635 C CA . ARG A 1 80 ? 17.303 9.827 1.825 1.00 77.88 80 ARG A CA 1
ATOM 636 C C . ARG A 1 80 ? 16.597 10.334 3.082 1.00 77.88 80 ARG A C 1
ATOM 638 O O . ARG A 1 80 ? 17.021 11.351 3.625 1.00 77.88 80 ARG A O 1
ATOM 645 N N . GLY A 1 81 ? 15.544 9.653 3.533 1.00 73.56 81 GLY A N 1
ATOM 646 C CA . GLY A 1 81 ? 14.700 10.102 4.634 1.00 73.56 81 GLY A CA 1
ATOM 647 C C . GLY A 1 81 ? 13.804 11.274 4.241 1.00 73.56 81 GLY A C 1
ATOM 648 O O . GLY A 1 81 ? 13.449 12.080 5.098 1.00 73.56 81 GLY A O 1
ATOM 649 N N . ALA A 1 82 ? 13.475 11.422 2.951 1.00 72.75 82 ALA A N 1
ATOM 650 C CA . ALA A 1 82 ? 12.553 12.461 2.524 1.00 72.75 82 ALA A CA 1
ATOM 651 C C . ALA A 1 82 ? 11.155 12.165 3.075 1.00 72.75 82 ALA A C 1
ATOM 653 O O . ALA A 1 82 ? 10.592 11.102 2.833 1.00 72.75 82 ALA A O 1
ATOM 654 N N . GLU A 1 83 ? 10.572 13.138 3.767 1.00 67.75 83 GLU A N 1
ATOM 655 C CA . GLU A 1 83 ? 9.253 12.976 4.379 1.00 67.75 83 GLU A CA 1
ATOM 656 C C . GLU A 1 83 ? 8.130 13.026 3.325 1.00 67.75 83 GLU A C 1
ATOM 658 O O . GLU A 1 83 ? 7.213 12.210 3.348 1.00 67.75 83 GLU A O 1
ATOM 663 N N . HIS A 1 84 ? 8.241 13.933 2.341 1.00 70.56 84 HIS A N 1
ATOM 664 C CA . HIS A 1 84 ? 7.153 14.232 1.397 1.00 70.56 84 HIS A CA 1
ATOM 665 C C . HIS A 1 84 ? 7.552 14.252 -0.089 1.00 70.56 84 HIS A C 1
ATOM 667 O O . HIS A 1 84 ? 6.680 14.142 -0.947 1.00 70.56 84 HIS A O 1
ATOM 673 N N . ASN A 1 85 ? 8.837 14.383 -0.439 1.00 78.62 85 ASN A N 1
ATOM 674 C CA . ASN A 1 85 ? 9.251 14.551 -1.845 1.00 78.62 85 ASN A CA 1
ATOM 675 C C . ASN A 1 85 ? 8.918 13.332 -2.717 1.00 78.62 85 ASN A C 1
ATOM 677 O O . ASN A 1 85 ? 8.592 13.476 -3.894 1.00 78.62 85 ASN A O 1
ATOM 681 N N . TRP A 1 86 ? 8.944 12.136 -2.128 1.00 83.81 86 TRP A N 1
ATOM 682 C CA . TRP A 1 86 ? 8.588 10.896 -2.811 1.00 83.81 86 TRP A CA 1
ATOM 683 C C . TRP A 1 86 ? 7.113 10.870 -3.255 1.00 83.81 86 TRP A C 1
ATOM 685 O O . TRP A 1 86 ? 6.800 10.260 -4.280 1.00 83.81 86 TRP A O 1
ATOM 695 N N . LEU A 1 87 ? 6.222 11.597 -2.560 1.00 84.56 87 LEU A N 1
ATOM 696 C CA . LEU A 1 87 ? 4.805 11.709 -2.928 1.00 84.56 87 LEU A CA 1
ATOM 697 C C . LEU A 1 87 ? 4.617 12.406 -4.277 1.00 84.56 87 LEU A C 1
ATOM 699 O O . LEU A 1 87 ? 3.715 12.038 -5.015 1.00 84.56 87 LEU A O 1
ATOM 703 N N . LEU A 1 88 ? 5.483 13.356 -4.650 1.00 86.12 88 LEU A N 1
ATOM 704 C CA . LEU A 1 88 ? 5.393 14.034 -5.950 1.00 86.12 88 LEU A CA 1
ATOM 705 C C . LEU A 1 88 ? 5.604 13.057 -7.115 1.00 86.12 88 LEU A C 1
ATOM 707 O O . LEU A 1 88 ? 4.937 13.154 -8.147 1.00 86.12 88 LEU A O 1
ATOM 711 N N . HIS A 1 89 ? 6.526 12.105 -6.950 1.00 86.88 89 HIS A N 1
ATOM 712 C CA . HIS A 1 89 ? 6.766 11.058 -7.940 1.00 86.88 89 HIS A CA 1
ATOM 713 C C . HIS A 1 89 ? 5.585 10.089 -8.016 1.00 86.88 89 HIS A C 1
ATOM 715 O O . HIS A 1 89 ? 5.134 9.761 -9.114 1.00 86.88 89 HIS A O 1
ATOM 721 N N . LEU A 1 90 ? 5.046 9.687 -6.863 1.00 89.38 90 LEU A N 1
ATOM 722 C CA . LEU A 1 90 ? 3.863 8.834 -6.798 1.00 89.38 90 LEU A CA 1
ATOM 723 C C . LEU A 1 90 ? 2.636 9.519 -7.422 1.00 89.38 90 LEU A C 1
ATOM 725 O O . LEU A 1 90 ? 1.946 8.914 -8.238 1.00 89.38 90 LEU A O 1
ATOM 729 N N . ASP A 1 91 ? 2.412 10.803 -7.141 1.00 89.50 91 ASP A N 1
ATOM 730 C CA . ASP A 1 91 ? 1.312 11.587 -7.705 1.00 89.50 91 ASP A CA 1
ATOM 731 C C . ASP A 1 91 ? 1.391 11.661 -9.239 1.00 89.50 91 ASP A C 1
ATOM 733 O O . ASP A 1 91 ? 0.369 11.545 -9.924 1.00 89.50 91 ASP A O 1
ATOM 737 N N . ALA A 1 92 ? 2.600 11.813 -9.793 1.00 87.88 92 ALA A N 1
ATOM 738 C CA . ALA A 1 92 ? 2.819 11.800 -11.238 1.00 87.88 92 ALA A CA 1
ATOM 739 C C . ALA A 1 92 ? 2.484 10.436 -11.862 1.00 87.88 92 ALA A C 1
ATOM 741 O O . ALA A 1 92 ? 1.845 10.381 -12.916 1.00 87.88 92 ALA A O 1
ATOM 742 N N . VAL A 1 93 ? 2.869 9.341 -11.200 1.00 90.50 93 VAL A N 1
ATOM 743 C CA . VAL A 1 93 ? 2.520 7.978 -11.624 1.00 90.50 93 VAL A CA 1
ATOM 744 C C . VAL A 1 93 ? 1.014 7.757 -11.580 1.00 90.50 93 VAL A C 1
ATOM 746 O O . VAL A 1 93 ? 0.443 7.278 -12.558 1.00 90.50 93 VAL A O 1
ATOM 749 N N . ILE A 1 94 ? 0.359 8.163 -10.493 1.00 90.75 94 ILE A N 1
ATOM 750 C CA . ILE A 1 94 ? -1.093 8.046 -10.327 1.00 90.75 94 ILE A CA 1
ATOM 751 C C . ILE A 1 94 ? -1.824 8.744 -11.479 1.00 90.75 94 ILE A C 1
ATOM 753 O O . ILE A 1 94 ? -2.741 8.168 -12.061 1.00 90.75 94 ILE A O 1
ATOM 757 N N . CYS A 1 95 ? -1.376 9.939 -11.880 1.00 89.44 95 CYS A N 1
ATOM 758 C CA . CYS A 1 95 ? -1.965 10.666 -13.009 1.00 89.44 95 CYS A CA 1
ATOM 759 C C . CYS A 1 95 ? -1.867 9.901 -14.340 1.00 89.44 95 CYS A C 1
ATOM 761 O O . CYS A 1 95 ? -2.750 10.029 -15.190 1.00 89.44 95 CYS A O 1
ATOM 763 N N . VAL A 1 96 ? -0.796 9.130 -14.550 1.00 88.25 96 VAL A N 1
ATOM 764 C CA . VAL A 1 96 ? -0.641 8.284 -15.743 1.00 88.25 96 VAL A CA 1
ATOM 765 C C . VAL A 1 96 ? -1.538 7.054 -15.643 1.00 88.25 96 VAL A C 1
ATOM 767 O O . VAL A 1 96 ? -2.272 6.771 -16.585 1.00 88.25 96 VAL A O 1
ATOM 770 N N . ILE A 1 97 ? -1.543 6.369 -14.495 1.00 89.00 97 ILE A N 1
ATOM 771 C CA . ILE A 1 97 ? -2.347 5.156 -14.286 1.00 89.00 97 ILE A CA 1
ATOM 772 C C . ILE A 1 97 ? -3.852 5.453 -14.341 1.00 89.00 97 ILE A C 1
ATOM 774 O O . ILE A 1 97 ? -4.611 4.616 -14.811 1.00 89.00 97 ILE A O 1
ATOM 778 N N . HIS A 1 98 ? -4.306 6.653 -13.969 1.00 88.94 98 HIS A N 1
ATOM 779 C CA . HIS A 1 98 ? -5.703 7.079 -14.170 1.00 88.94 98 HIS A CA 1
ATOM 780 C C . HIS A 1 98 ? -6.151 7.090 -15.631 1.00 88.94 98 HIS A C 1
ATOM 782 O O . HIS A 1 98 ? -7.344 6.987 -15.899 1.00 88.94 98 HIS A O 1
ATOM 788 N N . SER A 1 99 ? -5.215 7.220 -16.570 1.00 85.81 99 SER A N 1
ATOM 789 C CA . SER A 1 99 ? -5.515 7.142 -18.005 1.00 85.81 99 SER A CA 1
ATOM 790 C C . SER A 1 99 ? -5.519 5.699 -18.525 1.00 85.81 99 SER A C 1
ATOM 792 O O . SER A 1 99 ? -5.757 5.484 -19.710 1.00 85.81 99 SER A O 1
ATOM 794 N N . LEU A 1 100 ? -5.238 4.719 -17.660 1.00 86.31 100 LEU A N 1
ATOM 795 C CA . LEU A 1 100 ? -5.184 3.297 -17.974 1.00 86.31 100 LEU A CA 1
ATOM 796 C C . LEU A 1 100 ? -6.371 2.572 -17.339 1.00 86.31 100 LEU A C 1
ATOM 798 O O . LEU A 1 100 ? -6.828 2.921 -16.252 1.00 86.31 100 LEU A O 1
ATOM 802 N N . SER A 1 101 ? -6.819 1.502 -17.990 1.00 83.31 101 SER A N 1
ATOM 803 C CA . SER A 1 101 ? -7.698 0.512 -17.367 1.00 83.31 101 SER A CA 1
ATOM 804 C C . SER A 1 101 ? -7.003 -0.853 -17.329 1.00 83.31 101 SER A C 1
ATOM 806 O O . SER A 1 101 ? -6.256 -1.162 -18.268 1.00 83.31 101 SER A O 1
ATOM 808 N N . PRO A 1 102 ? -7.245 -1.687 -16.297 1.00 82.19 102 PRO A N 1
ATOM 809 C CA . PRO A 1 102 ? -6.707 -3.047 -16.252 1.00 82.19 102 PRO A CA 1
ATOM 810 C C . PRO A 1 102 ? -7.047 -3.827 -17.527 1.00 82.19 102 PRO A C 1
ATOM 812 O O . PRO A 1 102 ? -6.184 -4.454 -18.131 1.00 82.19 102 PRO A O 1
ATOM 815 N N . GLU A 1 103 ? -8.287 -3.694 -18.002 1.00 80.25 103 GLU A N 1
ATOM 816 C CA . GLU A 1 103 ? -8.785 -4.350 -19.211 1.00 80.25 103 GLU A CA 1
ATOM 817 C C . GLU A 1 103 ? -7.962 -3.965 -20.445 1.00 80.25 103 GLU A C 1
ATOM 819 O O . GLU A 1 103 ? -7.481 -4.837 -21.157 1.00 80.25 103 GLU A O 1
ATOM 824 N N . THR A 1 104 ? -7.723 -2.670 -20.677 1.00 78.50 104 THR A N 1
ATOM 825 C CA . THR A 1 104 ? -6.929 -2.210 -21.833 1.00 78.50 104 THR A CA 1
ATOM 826 C C . THR A 1 104 ? -5.466 -2.633 -21.768 1.00 78.50 104 THR A C 1
ATOM 828 O O . THR A 1 104 ? -4.859 -2.875 -22.807 1.00 78.50 104 THR A O 1
ATOM 831 N N . VAL A 1 105 ? -4.895 -2.715 -20.562 1.00 79.31 105 VAL A N 1
ATOM 832 C CA . VAL A 1 105 ? -3.480 -3.061 -20.364 1.00 79.31 105 VAL A CA 1
ATOM 833 C C . VAL A 1 105 ? -3.254 -4.565 -20.539 1.00 79.31 105 VAL A C 1
ATOM 835 O O . VAL A 1 105 ? -2.235 -4.973 -21.105 1.00 79.31 105 VAL A O 1
ATOM 838 N N . PHE A 1 106 ? -4.210 -5.384 -20.088 1.00 76.94 106 PHE A N 1
ATOM 839 C CA . PHE A 1 106 ? -4.097 -6.841 -20.077 1.00 76.94 106 PHE A CA 1
ATOM 840 C C . PHE A 1 106 ? -4.841 -7.550 -21.227 1.00 76.94 106 PHE A C 1
ATOM 842 O O . PHE A 1 106 ? -4.633 -8.751 -21.409 1.00 76.94 106 PHE A O 1
ATOM 849 N N . ASP A 1 107 ? -5.642 -6.862 -22.060 1.00 70.69 107 ASP A N 1
ATOM 850 C CA . ASP A 1 107 ? -6.317 -7.508 -23.201 1.00 70.69 107 ASP A CA 1
ATOM 851 C C . ASP A 1 107 ? -5.284 -8.079 -24.197 1.00 70.69 107 ASP A C 1
ATOM 853 O O . ASP A 1 107 ? -4.496 -7.378 -24.841 1.00 70.69 107 ASP A O 1
ATOM 857 N N . ALA A 1 108 ? -5.310 -9.405 -24.355 1.00 52.66 108 ALA A N 1
ATOM 858 C CA . ALA A 1 108 ? -4.432 -10.159 -25.245 1.00 52.66 108 ALA A CA 1
ATOM 859 C C . ALA A 1 108 ? -4.564 -9.743 -26.726 1.00 52.66 108 ALA A C 1
ATOM 861 O O . ALA A 1 108 ? -3.649 -9.993 -27.525 1.00 52.66 108 ALA A O 1
ATOM 862 N N . ARG A 1 109 ? -5.669 -9.083 -27.102 1.00 45.94 109 ARG A N 1
ATOM 863 C CA . ARG A 1 109 ? -5.993 -8.727 -28.492 1.00 45.94 109 ARG A CA 1
ATOM 864 C C . ARG A 1 109 ? -5.122 -7.629 -29.106 1.00 45.94 109 ARG A C 1
ATOM 866 O O . ARG A 1 109 ? -5.014 -7.597 -30.328 1.00 45.94 109 ARG A O 1
ATOM 873 N N . TYR A 1 110 ? -4.411 -6.822 -28.316 1.00 46.50 110 TYR A N 1
ATOM 874 C CA . TYR A 1 110 ? -3.470 -5.823 -28.857 1.00 46.50 110 TYR A CA 1
ATOM 875 C C . TYR A 1 110 ? -2.081 -6.387 -29.189 1.00 46.50 110 TYR A C 1
ATOM 877 O O . TYR A 1 110 ? -1.304 -5.750 -29.896 1.00 46.50 110 TYR A O 1
ATOM 885 N N . THR A 1 111 ? -1.765 -7.611 -28.750 1.00 49.91 111 THR A N 1
ATOM 886 C CA . THR A 1 111 ? -0.445 -8.225 -28.994 1.00 49.91 111 THR A CA 1
ATOM 887 C C . THR A 1 111 ? -0.339 -9.072 -30.272 1.00 49.91 111 THR A C 1
ATOM 889 O O . THR A 1 111 ? 0.733 -9.596 -30.556 1.00 49.91 111 THR A O 1
ATOM 892 N N . SER A 1 112 ? -1.399 -9.183 -31.088 1.00 43.75 112 SER A N 1
ATOM 893 C CA . SER A 1 112 ? -1.437 -10.063 -32.281 1.00 43.75 112 SER A CA 1
ATOM 894 C C . SER A 1 112 ? -1.458 -9.339 -33.639 1.00 43.75 112 SER A C 1
ATOM 896 O O . SER A 1 112 ? -2.126 -9.783 -34.572 1.00 43.75 112 SER A O 1
ATOM 898 N N . HIS A 1 113 ? -0.708 -8.243 -33.798 1.00 41.50 113 HIS A N 1
ATOM 899 C CA . HIS A 1 113 ? -0.541 -7.583 -35.109 1.00 41.50 113 HIS A CA 1
ATOM 900 C C . HIS A 1 113 ? 0.897 -7.513 -35.642 1.00 41.50 113 HIS A C 1
ATOM 902 O O . HIS A 1 113 ? 1.147 -6.838 -36.635 1.00 41.50 113 HIS A O 1
ATOM 908 N N . ALA A 1 114 ? 1.835 -8.279 -35.081 1.00 39.50 114 ALA A N 1
ATOM 909 C CA . ALA A 1 114 ? 3.141 -8.480 -35.706 1.00 39.50 114 ALA A CA 1
ATOM 910 C C . ALA A 1 114 ? 3.421 -9.977 -35.855 1.00 39.50 114 ALA A C 1
ATOM 912 O O . ALA A 1 114 ? 3.851 -10.653 -34.924 1.00 39.50 114 ALA A O 1
ATOM 913 N N . GLY A 1 115 ? 3.126 -10.511 -37.039 1.00 43.53 115 GLY A N 1
ATOM 914 C CA . GLY A 1 115 ? 3.497 -11.870 -37.397 1.00 43.53 115 GLY A CA 1
ATOM 915 C C . GLY A 1 115 ? 5.012 -12.011 -37.497 1.00 43.53 115 GLY A C 1
ATOM 916 O O . GLY A 1 115 ? 5.620 -11.439 -38.393 1.00 43.53 115 GLY A O 1
ATOM 917 N N . SER A 1 116 ? 5.602 -12.820 -36.622 1.00 38.66 116 SER A N 1
ATOM 918 C CA . SER A 1 116 ? 6.796 -13.616 -36.921 1.00 38.66 116 SER A CA 1
ATOM 919 C C . SER A 1 116 ? 7.086 -14.572 -35.768 1.00 38.66 116 SER A C 1
ATOM 921 O O . SER A 1 116 ? 7.240 -14.168 -34.620 1.00 38.66 116 SER A O 1
ATOM 923 N N . SER A 1 117 ? 7.149 -15.851 -36.122 1.00 43.31 117 SER A N 1
ATOM 924 C CA . SER A 1 117 ? 7.584 -16.971 -35.294 1.00 43.31 117 SER A CA 1
ATOM 925 C C . SER A 1 117 ? 9.059 -16.845 -34.869 1.00 43.31 117 SER A C 1
ATOM 927 O O . SER A 1 117 ? 9.850 -16.208 -35.561 1.00 43.31 117 SER A O 1
ATOM 929 N N . VAL A 1 118 ? 9.406 -17.598 -33.814 1.00 43.09 118 VAL A N 1
ATOM 930 C CA . VAL A 1 118 ? 10.745 -18.055 -33.378 1.00 43.09 118 VAL A CA 1
ATOM 931 C C . VAL A 1 118 ? 11.422 -17.248 -32.243 1.00 43.09 118 VAL A C 1
ATOM 933 O O . VAL A 1 118 ? 12.057 -16.224 -32.454 1.00 43.09 118 VAL A O 1
ATOM 936 N N . LEU A 1 119 ? 11.353 -17.828 -31.030 1.00 42.62 119 LEU A N 1
ATOM 937 C CA . LEU A 1 119 ? 12.268 -17.673 -29.877 1.00 42.62 119 LEU A CA 1
ATOM 938 C C . LEU A 1 119 ? 12.404 -16.290 -29.206 1.00 42.62 119 LEU A C 1
ATOM 940 O O . LEU A 1 119 ? 13.505 -15.865 -28.862 1.00 42.62 119 LEU A O 1
ATOM 944 N N . SER A 1 120 ? 11.287 -15.635 -28.893 1.00 38.44 120 SER A N 1
ATOM 945 C CA . SER A 1 120 ? 11.272 -14.523 -27.933 1.00 38.44 120 SER A CA 1
ATOM 946 C C . SER A 1 120 ? 10.555 -14.957 -26.656 1.00 38.44 120 SER A C 1
ATOM 948 O O . SER A 1 120 ? 9.355 -15.217 -26.668 1.00 38.44 120 SER A O 1
ATOM 950 N N . HIS A 1 121 ? 11.291 -15.076 -25.551 1.00 38.16 121 HIS A N 1
ATOM 951 C CA . HIS A 1 121 ? 10.703 -15.184 -24.217 1.00 38.16 121 HIS A CA 1
ATOM 952 C C . HIS A 1 121 ? 9.719 -14.020 -23.996 1.00 38.16 121 HIS A C 1
ATOM 954 O O . HIS A 1 121 ? 10.130 -12.862 -24.028 1.00 38.16 121 HIS A O 1
ATOM 960 N N . ASN A 1 122 ? 8.455 -14.345 -23.722 1.00 44.62 122 ASN A N 1
ATOM 961 C CA . ASN A 1 122 ? 7.342 -13.452 -23.366 1.00 44.62 122 ASN A CA 1
ATOM 962 C C . ASN A 1 122 ? 7.564 -12.653 -22.051 1.00 44.62 122 ASN A C 1
ATOM 964 O O . ASN A 1 122 ? 6.735 -12.692 -21.156 1.00 44.62 122 ASN A O 1
ATOM 968 N N . ARG A 1 123 ? 8.671 -11.915 -21.907 1.00 47.16 123 ARG A N 1
ATOM 969 C CA . ARG A 1 123 ? 9.066 -11.223 -20.662 1.00 47.16 123 ARG A CA 1
ATOM 970 C C . ARG A 1 123 ? 8.559 -9.783 -20.404 1.00 47.16 123 ARG A C 1
ATOM 972 O O . ARG A 1 123 ? 8.681 -9.356 -19.260 1.00 47.16 123 ARG A O 1
ATOM 979 N N . PRO A 1 124 ? 8.014 -8.989 -21.355 1.00 51.28 124 PRO A N 1
ATOM 980 C CA . PRO A 1 124 ? 7.628 -7.605 -21.042 1.00 51.28 124 PRO A CA 1
ATOM 981 C C . PRO A 1 124 ? 6.301 -7.466 -20.272 1.00 51.28 124 PRO A C 1
ATOM 983 O O . PRO A 1 124 ? 6.083 -6.420 -19.668 1.00 51.28 124 PRO A O 1
ATOM 986 N N . LYS A 1 125 ? 5.428 -8.487 -20.265 1.00 62.94 125 LYS A N 1
ATOM 987 C CA . LYS A 1 125 ? 4.149 -8.447 -19.525 1.00 62.94 125 LYS A CA 1
ATOM 988 C C . LYS A 1 125 ? 4.345 -8.647 -18.018 1.00 62.94 125 LYS A C 1
ATOM 990 O O . LYS A 1 125 ? 3.919 -7.793 -17.252 1.00 62.94 125 LYS A O 1
ATOM 995 N N . GLU A 1 126 ? 5.127 -9.653 -17.625 1.00 69.81 126 GLU A N 1
ATOM 996 C CA . GLU A 1 126 ? 5.444 -9.955 -16.216 1.00 69.81 126 GLU A CA 1
ATOM 997 C C . GLU A 1 126 ? 6.099 -8.759 -15.494 1.00 69.81 126 GLU A C 1
ATOM 999 O O . GLU A 1 126 ? 5.758 -8.422 -14.362 1.00 69.81 126 GLU A O 1
ATOM 1004 N N . GLY A 1 127 ? 7.019 -8.053 -16.167 1.00 81.75 127 GLY A N 1
ATOM 1005 C CA . GLY A 1 127 ? 7.661 -6.864 -15.598 1.00 81.75 127 GLY A CA 1
ATOM 1006 C C . GLY A 1 127 ? 6.702 -5.683 -15.413 1.00 81.75 127 GLY A C 1
ATOM 1007 O O . GLY A 1 127 ? 6.812 -4.948 -14.434 1.00 81.75 127 GLY A O 1
ATOM 1008 N N . LEU A 1 128 ? 5.751 -5.499 -16.333 1.00 85.56 128 LEU A N 1
ATOM 1009 C CA . LEU A 1 128 ? 4.747 -4.440 -16.237 1.00 85.56 128 LEU A CA 1
ATOM 1010 C C . LEU A 1 128 ? 3.716 -4.737 -15.138 1.00 85.56 128 LEU A C 1
ATOM 1012 O O . LEU A 1 128 ? 3.383 -3.836 -14.370 1.00 85.56 128 LEU A O 1
ATOM 1016 N N . GLU A 1 129 ? 3.256 -5.984 -15.036 1.00 87.00 129 GLU A N 1
ATOM 1017 C CA . GLU A 1 129 ? 2.365 -6.469 -13.971 1.00 87.00 129 GLU A CA 1
ATOM 1018 C C . GLU A 1 129 ? 2.973 -6.207 -12.591 1.00 87.00 129 GLU A C 1
ATOM 1020 O O . GLU A 1 129 ? 2.345 -5.565 -11.747 1.00 87.00 129 GLU A O 1
ATOM 1025 N N . PHE A 1 130 ? 4.239 -6.591 -12.403 1.00 87.25 130 PHE A N 1
ATOM 1026 C CA . PHE A 1 130 ? 4.996 -6.318 -11.183 1.00 87.25 130 PHE A CA 1
ATOM 1027 C C . PHE A 1 130 ? 5.061 -4.820 -10.854 1.00 87.25 130 PHE A C 1
ATOM 1029 O O . PHE A 1 130 ? 4.828 -4.408 -9.714 1.00 87.25 130 PHE A O 1
ATOM 1036 N N . LEU A 1 131 ? 5.368 -3.979 -11.846 1.00 90.31 131 LEU A N 1
ATOM 1037 C CA . LEU A 1 131 ? 5.475 -2.534 -11.650 1.00 90.31 131 LEU A CA 1
ATOM 1038 C C . LEU A 1 131 ? 4.123 -1.911 -11.291 1.00 90.31 131 LEU A C 1
ATOM 1040 O O . LEU A 1 131 ? 4.063 -1.091 -10.377 1.00 90.31 131 LEU A O 1
ATOM 1044 N N . LEU A 1 132 ? 3.036 -2.317 -11.949 1.00 91.06 132 LEU A N 1
ATOM 1045 C CA . LEU A 1 132 ? 1.682 -1.860 -11.629 1.00 91.06 132 LEU A CA 1
ATOM 1046 C C . LEU A 1 132 ? 1.254 -2.312 -10.229 1.00 91.06 132 LEU A C 1
ATOM 1048 O O . LEU A 1 132 ? 0.783 -1.484 -9.450 1.00 91.06 132 LEU A O 1
ATOM 1052 N N . ALA A 1 133 ? 1.491 -3.579 -9.874 1.00 90.44 133 ALA A N 1
ATOM 1053 C CA . ALA A 1 133 ? 1.250 -4.102 -8.529 1.00 90.44 133 ALA A CA 1
ATOM 1054 C C . ALA A 1 133 ? 2.014 -3.295 -7.4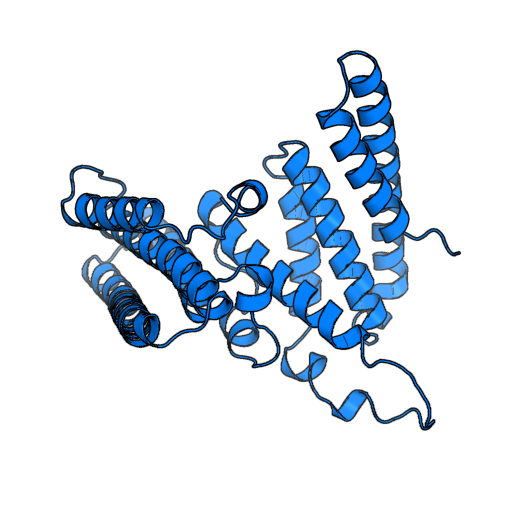66 1.00 90.44 133 ALA A C 1
ATOM 1056 O O . ALA A 1 133 ? 1.459 -2.941 -6.422 1.00 90.44 133 ALA A O 1
ATOM 1057 N N . THR A 1 134 ? 3.268 -2.940 -7.763 1.00 91.25 134 THR A N 1
ATOM 1058 C CA . THR A 1 134 ? 4.108 -2.111 -6.890 1.00 91.25 134 THR A CA 1
ATOM 1059 C C . THR A 1 134 ? 3.528 -0.711 -6.723 1.00 91.25 134 THR A C 1
ATOM 1061 O O . THR A 1 134 ? 3.422 -0.234 -5.598 1.00 91.25 134 THR A O 1
ATOM 1064 N N . MET A 1 135 ? 3.106 -0.054 -7.807 1.00 92.50 135 MET A N 1
ATOM 1065 C CA . MET A 1 135 ? 2.532 1.295 -7.731 1.00 92.50 135 MET A CA 1
ATOM 1066 C C . MET A 1 135 ? 1.193 1.326 -6.993 1.00 92.50 135 MET A C 1
ATOM 1068 O O . MET A 1 135 ? 0.971 2.229 -6.190 1.00 92.50 135 MET A O 1
ATOM 1072 N N . VAL A 1 136 ? 0.326 0.331 -7.212 1.00 92.81 136 VAL A N 1
ATOM 1073 C CA . VAL A 1 136 ? -0.929 0.183 -6.454 1.00 92.81 136 VAL A CA 1
ATOM 1074 C C . VAL A 1 136 ? -0.635 -0.013 -4.969 1.00 92.81 136 VAL A C 1
ATOM 1076 O O . VAL A 1 136 ? -1.253 0.634 -4.130 1.00 92.81 136 VAL A O 1
ATOM 1079 N N . SER A 1 137 ? 0.343 -0.856 -4.638 1.00 91.94 137 SER A N 1
ATOM 1080 C CA . SER A 1 137 ? 0.748 -1.086 -3.249 1.00 91.94 137 SER A CA 1
ATOM 1081 C C . SER A 1 137 ? 1.306 0.183 -2.598 1.00 91.94 137 SER A C 1
ATOM 1083 O O . SER A 1 137 ? 0.928 0.507 -1.477 1.00 91.94 137 SER A O 1
ATOM 1085 N N . LEU A 1 138 ? 2.154 0.938 -3.304 1.00 90.94 138 LEU A N 1
ATOM 1086 C CA . LEU A 1 138 ? 2.702 2.207 -2.815 1.00 90.94 138 LEU A CA 1
ATOM 1087 C C . LEU A 1 138 ? 1.612 3.256 -2.562 1.00 90.94 138 LEU A C 1
ATOM 1089 O O . LEU A 1 138 ? 1.669 3.925 -1.535 1.00 90.94 138 LEU A O 1
ATOM 1093 N N . ASP A 1 139 ? 0.614 3.380 -3.444 1.00 93.12 139 ASP A N 1
ATOM 1094 C CA . ASP A 1 139 ? -0.543 4.266 -3.228 1.00 93.12 139 ASP A CA 1
ATOM 1095 C C . ASP A 1 139 ? -1.313 3.875 -1.958 1.00 93.12 139 ASP A C 1
ATOM 1097 O O . ASP A 1 139 ? -1.584 4.725 -1.113 1.00 93.12 139 ASP A O 1
ATOM 1101 N N . LEU A 1 140 ? -1.573 2.579 -1.756 1.00 93.19 140 LEU A N 1
ATOM 1102 C CA . LEU A 1 140 ? -2.248 2.076 -0.555 1.00 93.19 140 LEU A CA 1
ATOM 1103 C C . LEU A 1 140 ? -1.460 2.356 0.731 1.00 93.19 140 LEU A C 1
ATOM 1105 O O . LEU A 1 140 ? -2.029 2.843 1.706 1.00 93.19 140 LEU A O 1
ATOM 1109 N N . PHE A 1 141 ? -0.155 2.081 0.748 1.00 88.62 141 PHE A N 1
ATOM 1110 C CA . PHE A 1 141 ? 0.663 2.315 1.940 1.00 88.62 141 PHE A CA 1
ATOM 1111 C C . PHE A 1 141 ? 0.903 3.793 2.212 1.00 88.62 141 PHE A C 1
ATOM 1113 O O . PHE A 1 141 ? 0.988 4.171 3.376 1.00 88.62 141 PHE A O 1
ATOM 1120 N N . ALA A 1 142 ? 0.951 4.638 1.178 1.00 89.19 142 ALA A N 1
ATOM 1121 C CA . ALA A 1 142 ? 1.072 6.082 1.346 1.00 89.19 142 ALA A CA 1
ATOM 1122 C C . ALA A 1 142 ? -0.100 6.676 2.133 1.00 89.19 142 ALA A C 1
ATOM 1124 O O . ALA A 1 142 ? 0.078 7.657 2.854 1.00 89.19 142 ALA A O 1
ATOM 1125 N N . CYS A 1 143 ? -1.287 6.080 2.028 1.00 89.31 143 CYS A N 1
ATOM 1126 C CA . CYS A 1 143 ? -2.504 6.566 2.668 1.00 89.31 143 CYS A CA 1
ATOM 1127 C C . CYS A 1 143 ? -2.449 6.517 4.195 1.00 89.31 143 CYS A C 1
ATOM 1129 O O . CYS A 1 143 ? -2.902 7.449 4.855 1.00 89.31 143 CYS A O 1
ATOM 1131 N N . LEU A 1 144 ? -1.850 5.462 4.753 1.00 80.81 144 LEU A N 1
ATOM 1132 C CA . LEU A 1 144 ? -1.832 5.223 6.196 1.00 80.81 144 LEU A CA 1
ATOM 1133 C C . LEU A 1 144 ? -1.099 6.327 6.986 1.00 80.81 144 LEU A C 1
ATOM 1135 O O . LEU A 1 144 ? -1.711 6.890 7.892 1.00 80.81 144 LEU A O 1
ATOM 1139 N N . PRO A 1 145 ? 0.159 6.699 6.668 1.00 79.94 145 PRO A N 1
ATOM 1140 C CA . PRO A 1 145 ? 0.858 7.765 7.381 1.00 79.94 145 PRO A CA 1
ATOM 1141 C C . PRO A 1 145 ? 0.405 9.170 6.967 1.00 79.94 145 PRO A C 1
ATOM 1143 O O . PRO A 1 145 ? 0.566 10.106 7.743 1.00 79.94 145 PRO A O 1
ATOM 1146 N N . THR A 1 146 ? -0.137 9.350 5.755 1.00 83.81 146 THR A N 1
ATOM 1147 C CA . THR A 1 146 ? -0.511 10.686 5.253 1.00 83.81 146 THR A CA 1
ATOM 1148 C C . THR A 1 146 ? -1.956 11.081 5.551 1.00 83.81 146 THR A C 1
ATOM 1150 O O . THR A 1 146 ? -2.327 12.223 5.279 1.00 83.81 146 THR A O 1
ATOM 1153 N N . GLY A 1 147 ? -2.778 10.158 6.065 1.00 83.88 147 GLY A N 1
ATOM 1154 C CA . GLY A 1 147 ? -4.215 10.377 6.268 1.00 83.88 147 GLY A CA 1
ATOM 1155 C C . GLY A 1 147 ? -4.983 10.605 4.961 1.00 83.88 147 GLY A C 1
ATOM 1156 O O . GLY A 1 147 ? -6.059 11.198 4.966 1.00 83.88 147 GLY A O 1
ATOM 1157 N N . ARG A 1 148 ? -4.412 10.197 3.820 1.00 88.38 148 ARG A N 1
ATOM 1158 C CA . ARG A 1 148 ? -5.046 10.306 2.499 1.00 88.38 148 ARG A CA 1
ATOM 1159 C C . ARG A 1 148 ? -5.857 9.050 2.199 1.00 88.38 148 ARG A C 1
ATOM 1161 O O . ARG A 1 148 ? -5.664 8.010 2.818 1.00 88.38 148 ARG A O 1
ATOM 1168 N N . VAL A 1 149 ? -6.728 9.137 1.199 1.00 93.06 149 VAL A N 1
ATOM 1169 C CA . VAL A 1 149 ? -7.383 7.965 0.605 1.00 93.06 149 VAL A CA 1
ATOM 1170 C C . VAL A 1 149 ? -6.627 7.487 -0.636 1.00 93.06 149 VAL A C 1
ATOM 1172 O O . VAL A 1 149 ? -6.011 8.321 -1.313 1.00 93.06 149 VAL A O 1
ATOM 1175 N N . PRO A 1 150 ? -6.701 6.184 -0.974 1.00 93.56 150 PRO A N 1
ATOM 1176 C CA . PRO A 1 150 ? -6.089 5.663 -2.189 1.00 93.56 150 PRO A CA 1
ATOM 1177 C C . PRO A 1 150 ? -6.647 6.393 -3.402 1.00 93.56 150 PRO A C 1
ATOM 1179 O O . PRO A 1 150 ? -7.864 6.539 -3.550 1.00 93.56 150 PRO A O 1
ATOM 1182 N N . ARG A 1 151 ? -5.760 6.882 -4.266 1.00 93.62 151 ARG A N 1
ATOM 1183 C CA . ARG A 1 151 ? -6.165 7.642 -5.454 1.00 93.62 151 ARG A CA 1
ATOM 1184 C C . ARG A 1 151 ? -6.385 6.723 -6.643 1.00 93.62 151 ARG A C 1
ATOM 1186 O O . ARG A 1 151 ? -7.161 7.063 -7.536 1.00 93.62 151 ARG A O 1
ATOM 1193 N N . LEU A 1 152 ? -5.703 5.584 -6.692 1.00 92.12 152 LEU A N 1
ATOM 1194 C CA . LEU A 1 152 ? -5.915 4.562 -7.706 1.00 92.12 152 LEU A CA 1
ATOM 1195 C C . LEU A 1 152 ? -7.178 3.757 -7.404 1.00 92.12 152 LEU A C 1
ATOM 1197 O O . LEU A 1 152 ? -7.557 3.554 -6.253 1.00 92.12 152 LEU A O 1
ATOM 1201 N N . LEU A 1 153 ? -7.810 3.233 -8.456 1.00 91.12 153 LEU A N 1
ATOM 1202 C CA . LEU A 1 153 ? -8.954 2.323 -8.351 1.00 91.12 153 LEU A CA 1
ATOM 1203 C C . LEU A 1 153 ? -8.486 0.927 -7.906 1.00 91.12 153 LEU A C 1
ATOM 1205 O O . LEU A 1 153 ? -8.627 -0.051 -8.640 1.00 91.12 153 LEU A O 1
ATOM 1209 N N . TYR A 1 154 ? -7.883 0.835 -6.719 1.00 91.31 154 TYR A N 1
ATOM 1210 C CA . TYR A 1 154 ? -7.206 -0.357 -6.202 1.00 91.31 154 TYR A CA 1
ATOM 1211 C C . TYR A 1 154 ? -8.097 -1.603 -6.237 1.00 91.31 154 TYR A C 1
ATOM 1213 O O . TYR A 1 154 ? -7.620 -2.680 -6.569 1.00 91.31 154 TYR A O 1
ATOM 1221 N N . GLN A 1 155 ? -9.404 -1.465 -5.990 1.00 91.38 155 GLN A N 1
ATOM 1222 C CA . GLN A 1 155 ? -10.344 -2.584 -6.078 1.00 91.38 155 GLN A CA 1
ATOM 1223 C C . GLN A 1 155 ? -10.445 -3.169 -7.494 1.00 91.38 155 GLN A C 1
ATOM 1225 O O . GLN A 1 155 ? -10.632 -4.372 -7.631 1.00 91.38 155 GLN A O 1
ATOM 1230 N N . GLN A 1 156 ? -10.339 -2.349 -8.543 1.00 90.25 156 GLN A N 1
ATOM 1231 C CA . GLN A 1 156 ? -10.358 -2.834 -9.925 1.00 90.25 156 GLN A CA 1
ATOM 1232 C C . GLN A 1 156 ? -9.035 -3.520 -10.265 1.00 90.25 156 GLN A C 1
ATOM 1234 O O . GLN A 1 156 ? -9.044 -4.650 -10.738 1.00 90.25 156 GLN A O 1
ATOM 1239 N N . TRP A 1 157 ? -7.910 -2.877 -9.943 1.00 89.81 157 TRP A N 1
ATOM 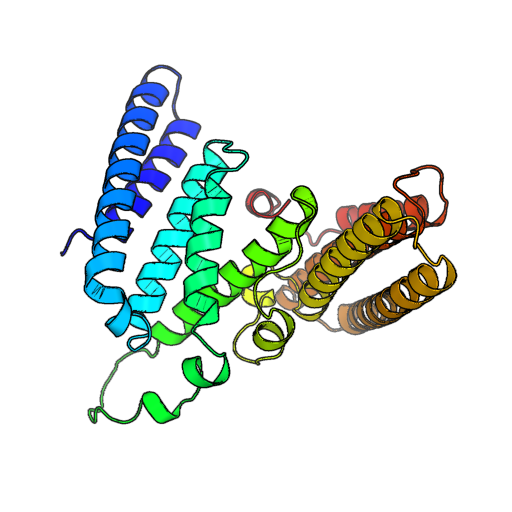1240 C CA . TRP A 1 157 ? -6.578 -3.412 -10.228 1.00 89.81 157 TRP A CA 1
ATOM 1241 C C . TRP A 1 157 ? -6.287 -4.721 -9.476 1.00 89.81 157 TRP A C 1
ATOM 1243 O O . TRP A 1 157 ? -5.772 -5.657 -10.077 1.00 89.81 157 TRP A O 1
ATOM 1253 N N . LEU A 1 158 ? -6.671 -4.831 -8.200 1.00 89.50 158 LEU A N 1
ATOM 1254 C CA . LEU A 1 158 ? -6.418 -6.014 -7.360 1.00 89.50 158 LEU A CA 1
ATOM 1255 C C . LEU A 1 158 ? -7.405 -7.174 -7.579 1.00 89.50 158 LEU A C 1
ATOM 1257 O O . LEU A 1 158 ? -7.187 -8.264 -7.048 1.00 89.50 158 LEU A O 1
ATOM 1261 N N . ARG A 1 159 ? -8.506 -6.953 -8.312 1.00 87.06 159 ARG A N 1
ATOM 1262 C CA . ARG A 1 159 ? -9.451 -8.021 -8.693 1.00 87.06 159 ARG A CA 1
ATOM 1263 C C . ARG A 1 159 ? -9.009 -8.783 -9.938 1.00 87.06 159 ARG A C 1
ATOM 1265 O O . ARG A 1 159 ? -9.446 -9.916 -10.119 1.00 87.06 159 ARG A O 1
ATOM 1272 N N . THR A 1 160 ? -8.196 -8.167 -10.790 1.00 82.94 160 THR A N 1
ATOM 1273 C CA . THR A 1 160 ? -7.636 -8.810 -11.983 1.00 82.94 160 THR A CA 1
ATOM 1274 C C . THR A 1 160 ? -6.695 -9.952 -11.597 1.00 82.94 160 THR A C 1
ATOM 1276 O O . THR A 1 160 ? -5.976 -9.860 -10.602 1.00 82.94 160 THR A O 1
ATOM 1279 N N . SER A 1 161 ? -6.694 -11.036 -12.376 1.00 78.69 161 SER A N 1
ATOM 1280 C CA . SER A 1 161 ? -5.831 -12.204 -12.140 1.00 78.69 161 SER A CA 1
ATOM 1281 C C . SER A 1 161 ? -4.346 -11.893 -12.314 1.00 78.69 161 SER A C 1
ATOM 1283 O O . SER A 1 161 ? -3.512 -12.562 -11.711 1.00 78.69 161 SER A O 1
ATOM 1285 N N . GLU A 1 162 ? -4.031 -10.879 -13.111 1.00 80.31 162 GLU A N 1
ATOM 1286 C CA . GLU A 1 162 ? -2.690 -10.505 -13.561 1.00 80.31 162 GLU A CA 1
ATOM 1287 C C . GLU A 1 162 ? -1.913 -9.729 -12.492 1.00 80.31 162 GLU A C 1
ATOM 1289 O O . GLU A 1 162 ? -0.688 -9.745 -12.473 1.00 80.31 162 GLU A O 1
ATOM 1294 N N . ILE A 1 163 ? -2.610 -9.053 -11.575 1.00 81.19 163 ILE A N 1
ATOM 1295 C CA . ILE A 1 163 ? -1.975 -8.319 -10.478 1.00 81.19 163 ILE A CA 1
ATOM 1296 C C . ILE A 1 163 ? -2.068 -9.167 -9.223 1.00 81.19 163 ILE A C 1
ATOM 1298 O O . ILE A 1 163 ? -3.079 -9.154 -8.527 1.00 81.19 163 ILE A O 1
ATOM 1302 N N . GLN A 1 164 ? -0.991 -9.884 -8.917 1.00 80.94 164 GLN A N 1
ATOM 1303 C CA . GLN A 1 164 ? -0.840 -10.632 -7.672 1.00 80.94 164 GLN A CA 1
ATOM 1304 C C . GLN A 1 164 ? 0.173 -9.928 -6.774 1.00 80.94 164 GLN A C 1
ATOM 1306 O O . GLN A 1 164 ? 1.385 -10.064 -6.929 1.00 80.94 164 GLN A O 1
ATOM 1311 N N . VAL A 1 165 ? -0.319 -9.180 -5.784 1.00 80.81 165 VAL A N 1
ATOM 1312 C CA . VAL A 1 165 ? 0.551 -8.543 -4.782 1.00 80.81 165 VAL A CA 1
ATOM 1313 C C . VAL A 1 165 ? 1.261 -9.595 -3.924 1.00 80.81 165 VAL A C 1
ATOM 1315 O O . VAL A 1 165 ? 2.330 -9.324 -3.381 1.00 80.81 165 VAL A O 1
ATOM 1318 N N . ALA A 1 166 ? 0.736 -10.821 -3.870 1.00 81.19 166 ALA A N 1
ATOM 1319 C CA . ALA A 1 166 ? 1.385 -11.949 -3.217 1.00 81.19 166 ALA A CA 1
ATOM 1320 C C . ALA A 1 166 ? 2.781 -12.240 -3.795 1.00 81.19 166 ALA A C 1
ATOM 1322 O O . ALA A 1 166 ? 3.696 -12.547 -3.034 1.00 81.19 166 ALA A O 1
ATOM 1323 N N . ASP A 1 167 ? 2.986 -12.057 -5.099 1.00 78.69 167 ASP A N 1
ATOM 1324 C CA . ASP A 1 167 ? 4.288 -12.296 -5.732 1.00 78.69 167 ASP A CA 1
ATOM 1325 C C . ASP A 1 167 ? 5.312 -11.199 -5.392 1.00 78.69 167 ASP A C 1
ATOM 1327 O O . ASP A 1 167 ? 6.520 -11.430 -5.423 1.00 78.69 167 ASP A O 1
ATOM 1331 N N . LEU A 1 168 ? 4.834 -10.006 -5.022 1.00 76.94 168 LEU A N 1
ATOM 1332 C CA . LEU A 1 168 ? 5.659 -8.852 -4.657 1.00 76.94 168 LEU A CA 1
ATOM 1333 C C . LEU A 1 168 ? 5.925 -8.775 -3.146 1.00 76.94 168 LEU A C 1
ATOM 1335 O O . LEU A 1 168 ? 7.067 -8.637 -2.714 1.00 76.94 168 LEU A O 1
ATOM 1339 N N . LEU A 1 169 ? 4.861 -8.806 -2.345 1.00 77.56 169 LEU A N 1
ATOM 1340 C CA . LEU A 1 169 ? 4.881 -8.557 -0.901 1.00 77.56 169 LEU A CA 1
ATOM 1341 C C . LEU A 1 169 ? 4.683 -9.822 -0.073 1.00 77.56 169 LEU A C 1
ATOM 1343 O O . LEU A 1 169 ? 4.661 -9.732 1.152 1.00 77.56 169 LEU A O 1
ATOM 1347 N N . SER A 1 170 ? 4.457 -10.981 -0.702 1.00 84.00 170 SER A N 1
ATOM 1348 C CA . SER A 1 170 ? 3.940 -12.171 -0.008 1.00 84.00 170 SER A CA 1
ATOM 1349 C C . SER A 1 170 ? 2.614 -11.894 0.725 1.00 84.00 170 SER A C 1
ATOM 1351 O O . SER A 1 170 ? 2.275 -12.592 1.672 1.00 84.00 170 SER A O 1
ATOM 1353 N N . CYS A 1 171 ? 1.848 -10.883 0.298 1.00 88.19 171 CYS A N 1
ATOM 1354 C CA . CYS A 1 171 ? 0.574 -10.493 0.900 1.00 88.19 171 CYS A CA 1
ATOM 1355 C C . CYS A 1 171 ? -0.571 -10.675 -0.102 1.00 88.19 171 CYS A C 1
ATOM 1357 O O . CYS A 1 171 ? -0.526 -10.124 -1.202 1.00 88.19 171 CYS A O 1
ATOM 1359 N N . GLU A 1 172 ? -1.599 -11.444 0.262 1.00 90.81 172 GLU A N 1
ATOM 1360 C CA . GLU A 1 172 ? -2.752 -11.675 -0.611 1.00 90.81 172 GLU A CA 1
ATOM 1361 C C . GLU A 1 172 ? -3.549 -10.388 -0.883 1.00 90.81 172 GLU A C 1
ATOM 1363 O O . GLU A 1 172 ? -3.791 -9.563 0.004 1.00 90.81 172 GLU A O 1
ATOM 1368 N N . ASN A 1 173 ? -4.050 -10.259 -2.116 1.00 92.31 173 ASN A N 1
ATOM 1369 C CA . ASN A 1 173 ? -4.770 -9.074 -2.593 1.00 92.31 173 ASN A CA 1
ATOM 1370 C C . ASN A 1 173 ? -5.955 -8.664 -1.710 1.00 92.31 173 ASN A C 1
ATOM 1372 O O . ASN A 1 173 ? -6.264 -7.477 -1.615 1.00 92.31 173 ASN A O 1
ATOM 1376 N N . TRP A 1 174 ? -6.639 -9.614 -1.065 1.00 94.38 174 TRP A N 1
ATOM 1377 C CA . TRP A 1 174 ? -7.794 -9.289 -0.228 1.00 94.38 174 TRP A CA 1
ATOM 1378 C C . TRP A 1 174 ? -7.404 -8.420 0.974 1.00 94.38 174 TRP A C 1
ATOM 1380 O O . TRP A 1 174 ? -8.172 -7.534 1.342 1.00 94.38 174 TRP A O 1
ATOM 1390 N N . VAL A 1 175 ? -6.207 -8.609 1.546 1.00 95.06 175 VAL A N 1
ATOM 1391 C CA . VAL A 1 175 ? -5.712 -7.756 2.635 1.00 95.06 175 VAL A CA 1
ATOM 1392 C C . VAL A 1 175 ? -5.377 -6.369 2.106 1.00 95.06 175 VAL A C 1
ATOM 1394 O O . VAL A 1 175 ? -5.717 -5.378 2.741 1.00 95.06 175 VAL A O 1
ATOM 1397 N N . MET A 1 176 ? -4.791 -6.279 0.912 1.00 93.94 176 MET A N 1
ATOM 1398 C CA . MET A 1 176 ? -4.511 -4.995 0.261 1.00 93.94 176 MET A CA 1
ATOM 1399 C C . MET A 1 176 ? -5.797 -4.194 0.001 1.00 93.94 176 MET A C 1
ATOM 1401 O O . MET A 1 176 ? -5.829 -2.984 0.219 1.00 93.94 176 MET A O 1
ATOM 1405 N N . VAL A 1 177 ? -6.888 -4.867 -0.381 1.00 95.38 177 VAL A N 1
ATOM 1406 C CA . VAL A 1 177 ? -8.217 -4.242 -0.482 1.00 95.38 177 VAL A CA 1
ATOM 1407 C C . VAL A 1 177 ? -8.698 -3.742 0.884 1.00 95.38 177 VAL A C 1
ATOM 1409 O O . VAL A 1 177 ? -9.179 -2.616 0.970 1.00 95.38 177 VAL A O 1
ATOM 1412 N N . ILE A 1 178 ? -8.524 -4.526 1.955 1.00 96.50 178 ILE A N 1
ATOM 1413 C CA . ILE A 1 178 ? -8.876 -4.102 3.321 1.00 96.50 178 ILE A CA 1
ATOM 1414 C C . ILE A 1 178 ? -8.063 -2.875 3.758 1.00 96.50 178 ILE A C 1
ATOM 1416 O O . ILE A 1 178 ? -8.635 -1.967 4.354 1.00 96.50 178 ILE A O 1
ATOM 1420 N N . ILE A 1 179 ? -6.766 -2.806 3.442 1.00 95.75 179 ILE A N 1
ATOM 1421 C CA . ILE A 1 179 ? -5.923 -1.632 3.729 1.00 95.75 179 ILE A CA 1
ATOM 1422 C C . ILE A 1 179 ? -6.506 -0.382 3.058 1.00 95.75 179 ILE A C 1
ATOM 1424 O O . ILE A 1 179 ? -6.648 0.654 3.708 1.00 95.75 179 ILE A O 1
ATOM 1428 N N . GLY A 1 180 ? -6.894 -0.490 1.784 1.00 95.56 180 GLY A N 1
ATOM 1429 C CA . GLY A 1 180 ? -7.539 0.607 1.061 1.00 95.56 180 GLY A CA 1
ATOM 1430 C C . GLY A 1 180 ? -8.881 1.017 1.669 1.00 95.56 180 GLY A C 1
ATOM 1431 O O . GLY A 1 180 ? -9.129 2.207 1.862 1.00 95.56 180 GLY A O 1
ATOM 1432 N N . ASP A 1 181 ? -9.720 0.046 2.040 1.00 96.44 181 ASP A N 1
ATOM 1433 C CA . ASP A 1 181 ? -11.011 0.309 2.684 1.00 96.44 181 ASP A CA 1
ATOM 1434 C C . ASP A 1 181 ? -10.836 0.989 4.057 1.00 96.44 181 ASP A C 1
ATOM 1436 O O . ASP A 1 181 ? -11.610 1.880 4.410 1.00 96.44 181 ASP A O 1
ATOM 1440 N N . LEU A 1 182 ? -9.812 0.603 4.829 1.00 96.44 182 LEU A N 1
ATOM 1441 C CA . LEU A 1 182 ? -9.482 1.220 6.118 1.00 96.44 182 LEU A CA 1
ATOM 1442 C C . LEU A 1 182 ? -8.997 2.660 5.957 1.00 96.44 182 LEU A C 1
ATOM 1444 O O . LEU A 1 182 ? -9.416 3.517 6.731 1.00 96.44 182 LEU A O 1
ATOM 1448 N N . ALA A 1 183 ? -8.171 2.943 4.947 1.00 95.81 183 ALA A N 1
ATOM 1449 C CA . ALA A 1 183 ? -7.771 4.310 4.625 1.00 95.81 183 ALA A CA 1
ATOM 1450 C C . ALA A 1 183 ? -8.989 5.186 4.275 1.00 95.81 183 ALA A C 1
ATOM 1452 O O . ALA A 1 183 ? -9.133 6.287 4.806 1.00 95.81 183 ALA A O 1
ATOM 1453 N N . CYS A 1 184 ? -9.917 4.668 3.460 1.00 95.75 184 CYS A N 1
ATOM 1454 C CA . CYS A 1 184 ? -11.184 5.345 3.168 1.00 95.75 184 CYS A CA 1
ATOM 1455 C C . CYS A 1 184 ? -12.059 5.542 4.417 1.00 95.75 184 CYS A C 1
ATOM 1457 O O . CYS A 1 184 ? -12.680 6.593 4.565 1.00 95.75 184 CYS A O 1
ATOM 1459 N N . LEU A 1 185 ? -12.127 4.557 5.320 1.00 96.25 185 LEU A N 1
ATOM 1460 C CA . LEU A 1 185 ? -12.889 4.673 6.566 1.00 96.25 185 LEU A CA 1
ATOM 1461 C C . LEU A 1 185 ? -12.289 5.728 7.505 1.00 96.25 185 LEU A C 1
ATOM 1463 O O . LEU A 1 185 ? -13.040 6.495 8.107 1.00 96.25 185 LEU A O 1
ATOM 1467 N N . GLY A 1 186 ? -10.960 5.754 7.631 1.00 94.62 186 GLY A N 1
ATOM 1468 C CA . GLY A 1 186 ? -10.229 6.706 8.464 1.00 94.62 186 GLY A CA 1
ATOM 1469 C C . GLY A 1 186 ? -10.454 8.147 8.017 1.00 94.62 186 GLY A C 1
ATOM 1470 O O . GLY A 1 186 ? -10.893 8.967 8.821 1.00 94.62 186 GLY A O 1
ATOM 1471 N N . GLU A 1 187 ? -10.250 8.434 6.729 1.00 95.00 187 GLU A N 1
ATOM 1472 C CA . GLU A 1 187 ? -10.482 9.774 6.177 1.00 95.00 187 GLU A CA 1
ATOM 1473 C C . GLU A 1 187 ? -11.949 10.193 6.308 1.00 95.00 187 GLU A C 1
ATOM 1475 O O . GLU A 1 187 ? -12.235 11.284 6.804 1.00 95.00 187 GLU A O 1
ATOM 1480 N N . TRP A 1 188 ? -12.887 9.297 5.976 1.00 95.69 188 TRP A N 1
ATOM 1481 C CA . TRP A 1 188 ? -14.311 9.592 6.107 1.00 95.69 188 TRP A CA 1
ATOM 1482 C C . TRP A 1 188 ? -14.675 9.949 7.549 1.00 95.69 188 TRP A C 1
ATOM 1484 O O . TRP A 1 188 ? -15.411 10.911 7.778 1.00 95.69 188 TRP A O 1
ATOM 1494 N N . LYS A 1 189 ? -14.159 9.194 8.527 1.00 95.00 189 LYS A N 1
ATOM 1495 C CA . LYS A 1 189 ? -14.391 9.465 9.946 1.00 95.00 189 LYS A CA 1
ATOM 1496 C C . LYS A 1 189 ? -13.862 10.850 10.316 1.00 95.00 189 LYS A C 1
ATOM 1498 O O . LYS A 1 189 ? -14.607 11.624 10.911 1.00 95.00 189 LYS A O 1
ATOM 1503 N N . GLU A 1 190 ? -12.629 11.177 9.933 1.00 93.81 190 GLU A N 1
ATOM 1504 C CA . GLU A 1 190 ? -12.039 12.488 10.221 1.00 93.81 190 GLU A CA 1
ATOM 1505 C C . GLU A 1 190 ? -12.844 13.644 9.619 1.00 93.81 190 GLU A C 1
ATOM 1507 O O . GLU A 1 190 ? -13.027 14.671 10.275 1.00 93.81 190 GLU A O 1
ATOM 1512 N N . VAL A 1 191 ? -13.323 13.501 8.380 1.00 94.94 191 VAL A N 1
ATOM 1513 C CA . VAL A 1 191 ? -14.164 14.513 7.724 1.00 94.94 191 VAL A CA 1
ATOM 1514 C C . VAL A 1 191 ? -15.476 14.690 8.485 1.00 94.94 191 VAL A C 1
ATOM 1516 O O . VAL A 1 191 ? -15.844 15.811 8.825 1.00 94.94 191 VAL A O 1
ATOM 1519 N N . GLN A 1 192 ? -16.157 13.595 8.830 1.00 95.56 192 GLN A N 1
ATOM 1520 C CA . GLN A 1 192 ? -17.415 13.660 9.580 1.00 95.56 192 GLN A CA 1
ATOM 1521 C C . GLN A 1 192 ? -17.241 14.231 10.994 1.00 95.56 192 GLN A C 1
ATOM 1523 O O . GLN A 1 192 ? -18.132 14.926 11.485 1.00 95.56 192 GLN A O 1
ATOM 1528 N N . GLU A 1 193 ? -16.116 13.952 11.657 1.00 94.25 193 GLU A N 1
ATOM 1529 C CA . GLU A 1 193 ? -15.774 14.548 12.953 1.00 94.25 193 GLU A CA 1
ATOM 1530 C C . GLU A 1 193 ? -15.549 16.057 12.834 1.00 94.25 193 GLU A C 1
ATOM 1532 O O . GLU A 1 193 ? -16.098 16.816 13.635 1.00 94.25 193 GLU A O 1
ATOM 1537 N N . LYS A 1 194 ? -14.799 16.502 11.815 1.00 95.25 194 LYS A N 1
ATOM 1538 C CA . LYS A 1 194 ? -14.547 17.929 11.543 1.00 95.25 194 LYS A CA 1
ATOM 1539 C C . LYS A 1 194 ? -15.835 18.689 11.222 1.00 95.25 194 LYS A C 1
ATOM 1541 O O . LYS A 1 194 ? -16.011 19.806 11.703 1.00 95.25 194 LYS A O 1
ATOM 1546 N N . ASP A 1 195 ? -16.745 18.065 10.479 1.00 96.00 195 ASP A N 1
ATOM 1547 C CA . ASP A 1 195 ? -18.037 18.652 10.114 1.00 96.00 195 ASP A CA 1
ATOM 1548 C C . ASP A 1 195 ? -19.080 18.571 11.247 1.00 96.00 195 ASP A C 1
ATOM 1550 O O . ASP A 1 195 ? -20.172 19.126 11.126 1.00 96.00 195 ASP A O 1
ATOM 1554 N N . GLY A 1 196 ? -18.773 17.884 12.358 1.00 93.94 196 GLY A N 1
ATOM 1555 C CA . GLY A 1 196 ? -19.703 17.675 13.474 1.00 93.94 196 GLY A CA 1
ATOM 1556 C C . GLY A 1 196 ? -20.886 16.756 13.137 1.00 93.94 196 GLY A C 1
ATOM 1557 O O . GLY A 1 196 ? -21.896 16.770 13.839 1.00 93.94 196 GLY A O 1
ATOM 1558 N N . MET A 1 197 ? -20.766 15.963 12.070 1.00 95.62 197 MET A N 1
ATOM 1559 C CA . MET A 1 197 ? -21.824 15.117 11.501 1.00 95.62 197 MET A CA 1
ATOM 1560 C C . MET A 1 197 ? -21.593 13.616 11.738 1.00 95.62 197 MET A C 1
ATOM 1562 O O . MET A 1 197 ? -22.342 12.785 11.220 1.00 95.62 197 MET A O 1
ATOM 1566 N N . LEU A 1 198 ? -20.577 13.245 12.528 1.00 95.81 198 LEU A N 1
ATOM 1567 C CA . LEU A 1 198 ? -20.241 11.845 12.785 1.00 95.81 198 LEU A CA 1
ATOM 1568 C C . LEU A 1 198 ? -21.409 11.079 13.421 1.00 95.81 198 LEU A C 1
ATOM 1570 O O . LEU A 1 198 ? -21.756 11.254 14.589 1.00 95.81 198 LEU A O 1
ATOM 1574 N N . SER A 1 199 ? -21.953 10.136 12.654 1.00 96.12 199 SER A N 1
ATOM 1575 C CA . SER A 1 199 ? -22.894 9.139 13.153 1.00 96.12 199 SER A CA 1
ATOM 1576 C C . SER A 1 199 ? -22.140 7.929 13.700 1.00 96.12 199 SER A C 1
ATOM 1578 O O . SER A 1 199 ? -21.527 7.170 12.948 1.00 96.12 199 SER A O 1
ATOM 1580 N N . ILE A 1 200 ? -22.237 7.710 15.015 1.00 94.75 200 ILE A N 1
ATOM 1581 C CA . ILE A 1 200 ? -21.638 6.547 15.691 1.00 94.75 200 ILE A CA 1
ATOM 1582 C C . ILE A 1 200 ? -22.204 5.233 15.145 1.00 94.75 200 ILE A C 1
ATOM 1584 O O . ILE A 1 200 ? -21.464 4.271 14.958 1.00 94.75 200 ILE A O 1
ATOM 1588 N N . SER A 1 201 ? -23.502 5.193 14.835 1.00 95.25 201 SER A N 1
ATOM 1589 C CA . SER A 1 201 ? -24.137 4.008 14.252 1.00 95.25 201 SER A CA 1
ATOM 1590 C C . SER A 1 201 ? -23.601 3.696 12.855 1.00 95.25 201 SER A C 1
ATOM 1592 O O . SER A 1 201 ? -23.390 2.531 12.534 1.00 95.25 201 SER A O 1
ATOM 1594 N N . GLU A 1 202 ? -23.342 4.720 12.038 1.00 96.19 202 GLU A N 1
ATOM 1595 C CA . GLU A 1 202 ? -22.768 4.535 10.701 1.00 96.19 202 GLU A CA 1
ATOM 1596 C C . GLU A 1 202 ? -21.294 4.118 10.772 1.00 96.19 202 GLU A C 1
ATOM 1598 O O . GLU A 1 202 ? -20.879 3.223 10.037 1.00 96.19 202 GLU A O 1
ATOM 1603 N N . LEU A 1 203 ? -20.517 4.704 11.691 1.00 96.38 203 LEU A N 1
ATOM 1604 C CA . LEU A 1 203 ? -19.136 4.289 11.950 1.00 96.38 203 LEU A CA 1
ATOM 1605 C C . LEU A 1 203 ? -19.076 2.821 12.392 1.00 96.38 203 LEU A C 1
ATOM 1607 O O . LEU A 1 203 ? -18.273 2.056 11.861 1.00 96.38 203 LEU A O 1
ATOM 1611 N N . ALA A 1 204 ? -19.955 2.413 13.313 1.00 95.12 204 ALA A N 1
ATOM 1612 C CA . ALA A 1 204 ? -20.051 1.029 13.765 1.00 95.12 204 ALA A CA 1
ATOM 1613 C C . ALA A 1 204 ? -20.444 0.082 12.621 1.00 95.12 204 ALA A C 1
ATOM 1615 O O . ALA A 1 204 ? -19.815 -0.960 12.455 1.00 95.12 204 ALA A O 1
ATOM 1616 N N . ARG A 1 205 ? -21.428 0.461 11.793 1.00 97.50 205 ARG A N 1
ATOM 1617 C CA . ARG A 1 205 ? -21.865 -0.334 10.635 1.00 97.50 205 ARG A CA 1
ATOM 1618 C C . ARG A 1 205 ? -20.728 -0.548 9.633 1.00 97.50 205 ARG A C 1
ATOM 1620 O O . ARG A 1 205 ? -20.434 -1.689 9.290 1.00 97.50 205 ARG A O 1
ATOM 1627 N N . ARG A 1 206 ? -20.062 0.527 9.192 1.00 97.75 206 ARG A N 1
ATOM 1628 C CA . ARG A 1 206 ? -18.932 0.435 8.247 1.00 97.75 206 ARG A CA 1
ATOM 1629 C C . ARG A 1 206 ? -17.756 -0.340 8.834 1.00 97.75 206 ARG A C 1
ATOM 1631 O O . ARG A 1 206 ? -17.126 -1.124 8.131 1.00 97.75 206 ARG A O 1
ATOM 1638 N N . GLY A 1 207 ? -17.464 -0.128 10.117 1.00 97.12 207 GLY A N 1
ATOM 1639 C CA . GLY A 1 207 ? -16.415 -0.855 10.823 1.00 97.12 207 GLY A CA 1
ATOM 1640 C C . GLY A 1 207 ? -16.690 -2.359 10.882 1.00 97.12 207 GLY A C 1
ATOM 1641 O O . GLY A 1 207 ? -15.787 -3.149 10.611 1.00 97.12 207 GLY A O 1
ATOM 1642 N N . GLU A 1 208 ? -17.932 -2.762 11.166 1.00 96.75 208 GLU A N 1
ATOM 1643 C CA . GLU A 1 208 ? -18.311 -4.178 11.224 1.00 96.75 208 GLU A CA 1
ATOM 1644 C C . GLU A 1 208 ? -18.234 -4.851 9.844 1.00 96.75 208 GLU A C 1
ATOM 1646 O O . GLU A 1 208 ? -17.696 -5.947 9.741 1.00 96.75 208 GLU A O 1
ATOM 1651 N N . GLU A 1 209 ? -18.627 -4.172 8.761 1.00 97.56 209 GLU A N 1
ATOM 1652 C CA . GLU A 1 209 ? -18.495 -4.701 7.389 1.00 97.56 209 GLU A CA 1
ATOM 1653 C C . GLU A 1 209 ? -17.037 -5.006 6.994 1.00 97.56 209 GLU A C 1
ATOM 1655 O O . GLU A 1 209 ? -16.754 -5.970 6.274 1.00 97.56 209 GLU A O 1
ATOM 1660 N N . ILE A 1 210 ? -16.080 -4.188 7.447 1.00 97.69 210 ILE A N 1
ATOM 1661 C CA . ILE A 1 210 ? -14.648 -4.466 7.258 1.00 97.69 210 ILE A CA 1
ATOM 1662 C C . ILE A 1 210 ? -14.209 -5.606 8.188 1.00 97.69 210 ILE A C 1
ATOM 1664 O O . ILE A 1 210 ? -13.501 -6.519 7.752 1.00 97.69 210 ILE A O 1
ATOM 1668 N N . LYS A 1 211 ? -14.652 -5.586 9.451 1.00 97.06 211 LYS A N 1
ATOM 1669 C CA . LYS A 1 211 ? -14.316 -6.591 10.470 1.00 97.06 211 LYS A CA 1
ATOM 1670 C C . LYS A 1 211 ? -14.745 -7.999 10.076 1.00 97.06 211 LYS A C 1
ATOM 1672 O O . LYS A 1 211 ? -13.965 -8.935 10.252 1.00 97.06 211 LYS A O 1
ATOM 1677 N N . GLU A 1 212 ? -15.949 -8.160 9.539 1.00 97.19 212 GLU A N 1
ATOM 1678 C CA . GLU A 1 212 ? -16.478 -9.448 9.089 1.00 97.19 212 GLU A CA 1
ATOM 1679 C C . GLU A 1 212 ? -15.608 -10.031 7.976 1.00 97.19 212 GLU A C 1
ATOM 1681 O O . GLU A 1 212 ? -15.147 -11.169 8.078 1.00 97.19 212 GLU A O 1
ATOM 1686 N N . ARG A 1 213 ? -15.295 -9.233 6.946 1.00 96.94 213 ARG A N 1
ATOM 1687 C CA . ARG A 1 213 ? -14.412 -9.663 5.849 1.00 96.94 213 ARG A CA 1
ATOM 1688 C C . ARG A 1 213 ? -13.021 -10.036 6.343 1.00 96.94 213 ARG A C 1
ATOM 1690 O O . ARG A 1 213 ? -12.472 -11.046 5.907 1.00 96.94 213 ARG A O 1
ATOM 1697 N N . LEU A 1 214 ? -12.472 -9.253 7.268 1.00 96.44 214 LEU A N 1
ATOM 1698 C CA . LEU A 1 214 ? -11.167 -9.508 7.866 1.00 96.44 214 LEU A CA 1
ATOM 1699 C C . LEU A 1 214 ? -11.160 -10.801 8.690 1.00 96.44 214 LEU A C 1
ATOM 1701 O O . LEU A 1 214 ? -10.228 -11.595 8.585 1.00 96.44 214 LEU A O 1
ATOM 1705 N N . THR A 1 215 ? -12.216 -11.042 9.466 1.00 95.81 215 THR A N 1
ATOM 1706 C CA . THR A 1 215 ? -12.365 -12.254 10.282 1.00 95.81 215 THR A CA 1
ATOM 1707 C C . THR A 1 215 ? -12.504 -13.490 9.398 1.00 95.81 215 THR A C 1
ATOM 1709 O O . THR A 1 215 ? -11.729 -14.431 9.556 1.00 95.81 215 THR A O 1
ATOM 1712 N N . MET A 1 216 ? -13.390 -13.448 8.396 1.00 95.75 216 MET A N 1
ATOM 1713 C CA . MET A 1 216 ? -13.551 -14.532 7.420 1.00 95.75 216 MET A CA 1
ATOM 1714 C C . MET A 1 216 ? -12.249 -14.832 6.664 1.00 95.75 216 MET A C 1
ATOM 1716 O O . MET A 1 216 ? -11.901 -15.996 6.463 1.00 95.75 216 MET A O 1
ATOM 1720 N N . GLY A 1 217 ? -11.510 -13.794 6.255 1.00 94.88 217 GLY A N 1
ATOM 1721 C CA . GLY A 1 217 ? -10.219 -13.945 5.581 1.00 94.88 217 GLY A CA 1
ATOM 1722 C C . GLY A 1 217 ? -9.170 -14.619 6.467 1.00 94.88 217 GLY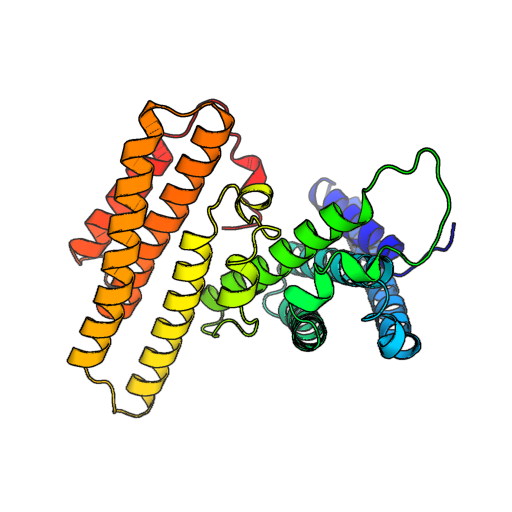 A C 1
ATOM 1723 O O . GLY A 1 217 ? -8.516 -15.569 6.037 1.00 94.88 217 GLY A O 1
ATOM 1724 N N . ILE A 1 218 ? -9.052 -14.190 7.729 1.00 94.25 218 ILE A N 1
ATOM 1725 C CA . ILE A 1 218 ? -8.128 -14.791 8.703 1.00 94.25 218 ILE A CA 1
ATOM 1726 C C . ILE A 1 218 ? -8.496 -16.251 8.991 1.00 94.25 218 ILE A C 1
ATOM 1728 O O . ILE A 1 218 ? -7.612 -17.103 9.015 1.00 94.25 218 ILE A O 1
ATOM 1732 N N . GLU A 1 219 ? -9.776 -16.559 9.198 1.00 92.94 219 GLU A N 1
ATOM 1733 C CA . GLU A 1 219 ? -10.233 -17.934 9.433 1.00 92.94 219 GLU A CA 1
ATOM 1734 C C . GLU A 1 219 ? -9.886 -18.842 8.252 1.00 92.94 219 GLU A C 1
ATOM 1736 O O . GLU A 1 219 ? -9.312 -19.916 8.446 1.00 92.94 219 GLU A O 1
ATOM 1741 N N . LYS A 1 220 ? -10.140 -18.380 7.023 1.00 91.81 220 LYS A N 1
ATOM 1742 C CA . LYS A 1 220 ? -9.777 -19.108 5.805 1.00 91.81 220 LYS A CA 1
ATOM 1743 C C . LYS A 1 220 ? -8.271 -19.380 5.730 1.00 91.81 220 LYS A C 1
ATOM 1745 O O . LYS A 1 220 ? -7.892 -20.514 5.455 1.00 91.81 220 LYS A O 1
ATOM 1750 N N . LEU A 1 221 ? -7.431 -18.381 6.013 1.00 89.19 221 LEU A N 1
ATOM 1751 C CA . LEU A 1 221 ? -5.970 -18.536 6.020 1.00 89.19 221 LEU A CA 1
ATOM 1752 C C . LEU A 1 221 ? -5.491 -19.566 7.044 1.00 89.19 221 LEU A C 1
ATOM 1754 O O . LEU A 1 221 ? -4.593 -20.359 6.763 1.00 89.19 221 LEU A O 1
ATOM 1758 N N . VAL A 1 222 ? -6.071 -19.547 8.247 1.00 85.00 222 VAL A N 1
ATOM 1759 C CA . VAL A 1 222 ? -5.711 -20.492 9.311 1.00 85.00 222 VAL A CA 1
ATOM 1760 C C . VAL A 1 222 ? -6.090 -21.918 8.915 1.00 85.00 222 VAL A C 1
ATOM 1762 O O . VAL A 1 222 ? -5.302 -22.829 9.155 1.00 85.00 222 VAL A O 1
ATOM 1765 N N . LEU A 1 223 ? -7.245 -22.108 8.271 1.00 84.56 223 LEU A N 1
ATOM 1766 C CA . LEU A 1 223 ? -7.703 -23.420 7.806 1.00 84.56 223 LEU A CA 1
ATOM 1767 C C . LEU A 1 223 ? -6.832 -23.993 6.682 1.00 84.56 223 LEU A C 1
ATOM 1769 O O . LEU A 1 223 ? -6.628 -25.204 6.631 1.00 84.56 223 LEU A O 1
ATOM 1773 N N . THR A 1 224 ? -6.319 -23.156 5.779 1.00 79.19 224 THR A N 1
ATOM 1774 C CA . THR A 1 224 ? -5.477 -23.630 4.670 1.00 79.19 224 THR A CA 1
ATOM 1775 C C . THR A 1 224 ? -4.038 -23.907 5.097 1.00 79.19 224 THR A C 1
ATOM 1777 O O . THR A 1 224 ? -3.375 -24.725 4.463 1.00 79.19 224 THR A O 1
ATOM 1780 N N . ARG A 1 225 ? -3.567 -23.294 6.194 1.00 70.31 225 ARG A N 1
ATOM 1781 C CA . ARG A 1 225 ? -2.162 -23.342 6.637 1.00 70.31 225 ARG A CA 1
ATOM 1782 C C . ARG A 1 225 ? -1.620 -24.752 6.857 1.00 70.31 225 ARG A C 1
ATOM 1784 O O . ARG A 1 225 ? -0.452 -25.000 6.576 1.00 70.31 225 ARG A O 1
ATOM 1791 N N . ASP A 1 226 ? -2.449 -25.669 7.343 1.00 62.56 226 ASP A N 1
ATOM 1792 C CA . ASP A 1 226 ? -2.013 -27.026 7.690 1.00 62.56 226 ASP A CA 1
ATOM 1793 C C . ASP A 1 226 ? -1.779 -27.923 6.454 1.00 62.56 226 ASP A C 1
ATOM 1795 O O . ASP A 1 226 ? -1.227 -29.015 6.584 1.00 62.56 226 ASP A O 1
ATOM 1799 N N . ALA A 1 227 ? -2.154 -27.463 5.253 1.00 62.41 227 ALA A N 1
ATOM 1800 C CA . ALA A 1 227 ? -2.032 -28.208 3.997 1.00 62.41 227 ALA A CA 1
ATOM 1801 C C . ALA A 1 227 ? -0.980 -27.643 3.018 1.00 62.41 227 ALA A C 1
ATOM 1803 O O . ALA A 1 227 ? -0.825 -28.188 1.927 1.00 62.41 227 ALA A O 1
ATOM 1804 N N . GLN A 1 228 ? -0.285 -26.557 3.372 1.00 64.06 228 GLN A N 1
ATOM 1805 C CA . GLN A 1 228 ? 0.458 -25.724 2.415 1.00 64.06 228 GLN A CA 1
ATOM 1806 C C . GLN A 1 228 ? 1.963 -26.032 2.334 1.00 64.06 228 GLN A C 1
ATOM 1808 O O . GLN A 1 228 ? 2.616 -26.362 3.327 1.00 64.06 228 GLN A O 1
ATOM 1813 N N . GLU A 1 229 ? 2.524 -25.883 1.130 1.00 62.91 229 GLU A N 1
ATOM 1814 C CA . GLU A 1 229 ? 3.967 -25.978 0.869 1.00 62.91 229 GLU A CA 1
ATOM 1815 C C . GLU A 1 229 ? 4.736 -24.762 1.433 1.00 62.91 229 GLU A C 1
ATOM 1817 O O . GLU A 1 229 ? 4.156 -23.735 1.780 1.00 62.91 229 GLU A O 1
ATOM 1822 N N . ASN A 1 230 ? 6.072 -24.831 1.506 1.00 65.44 230 ASN A N 1
ATOM 1823 C CA . ASN A 1 230 ? 6.904 -23.805 2.162 1.00 65.44 230 ASN A CA 1
ATOM 1824 C C . ASN A 1 230 ? 6.702 -22.362 1.642 1.00 65.44 230 ASN A C 1
ATOM 1826 O O . ASN A 1 230 ? 6.777 -21.427 2.438 1.00 65.44 230 ASN A O 1
ATOM 1830 N N . HIS A 1 231 ? 6.481 -22.159 0.336 1.00 60.91 231 HIS A N 1
ATOM 1831 C CA . HIS A 1 231 ? 6.280 -20.817 -0.239 1.00 60.91 231 HIS A CA 1
ATOM 1832 C C . HIS A 1 231 ? 4.881 -20.268 0.075 1.00 60.91 231 HIS A C 1
ATOM 1834 O O . HIS A 1 231 ? 4.722 -19.111 0.455 1.00 60.91 231 HIS A O 1
ATOM 1840 N N . GLU A 1 232 ? 3.862 -21.120 -0.001 1.00 70.69 232 GLU A N 1
ATOM 1841 C CA . GLU A 1 232 ? 2.491 -20.779 0.383 1.00 70.69 232 GLU A CA 1
ATOM 1842 C C . GLU A 1 232 ? 2.383 -20.501 1.888 1.00 70.69 232 GLU A C 1
ATOM 1844 O O . GLU A 1 232 ? 1.670 -19.589 2.307 1.00 70.69 232 GLU A O 1
ATOM 1849 N N . ALA A 1 233 ? 3.164 -21.212 2.706 1.00 75.56 233 ALA A N 1
ATOM 1850 C CA . ALA A 1 233 ? 3.279 -20.955 4.137 1.00 75.56 233 ALA A CA 1
ATOM 1851 C C . ALA A 1 233 ? 3.882 -19.569 4.442 1.00 75.56 233 ALA A C 1
ATOM 1853 O O . ALA A 1 233 ? 3.478 -18.926 5.414 1.00 75.56 233 ALA A O 1
ATOM 1854 N N . GLN A 1 234 ? 4.814 -19.080 3.613 1.00 78.69 234 GLN A N 1
ATOM 1855 C CA . GLN A 1 234 ? 5.362 -17.725 3.734 1.00 78.69 234 GLN A CA 1
ATOM 1856 C C . GLN A 1 234 ? 4.307 -16.668 3.399 1.00 78.69 234 GLN A C 1
ATOM 1858 O O . GLN A 1 234 ? 4.094 -15.760 4.203 1.00 78.69 234 GLN A O 1
ATOM 1863 N N . THR A 1 235 ? 3.634 -16.798 2.253 1.00 83.75 235 THR A N 1
ATOM 1864 C CA . THR A 1 235 ? 2.564 -15.874 1.849 1.00 83.75 235 THR A CA 1
ATOM 1865 C C . THR A 1 235 ? 1.442 -15.849 2.881 1.00 83.75 235 THR A C 1
ATOM 1867 O O . THR A 1 235 ? 1.013 -14.778 3.300 1.00 83.75 235 THR A O 1
ATOM 1870 N N . SER A 1 236 ? 1.025 -17.012 3.385 1.00 87.62 236 SER A N 1
ATOM 1871 C CA . SER A 1 236 ? 0.015 -17.116 4.443 1.00 87.62 236 SER A CA 1
ATOM 1872 C C . SER A 1 236 ? 0.451 -16.406 5.732 1.00 87.62 236 SER A C 1
ATOM 1874 O O . SER A 1 236 ? -0.325 -15.649 6.319 1.00 87.62 236 SER A O 1
ATOM 1876 N N . TRP A 1 237 ? 1.712 -16.570 6.152 1.00 87.69 237 TRP A N 1
ATOM 1877 C CA . TRP A 1 237 ? 2.239 -15.905 7.347 1.00 87.69 237 TRP A CA 1
ATOM 1878 C C . TRP A 1 237 ? 2.314 -14.380 7.197 1.00 87.69 237 TRP A C 1
ATOM 1880 O O . TRP A 1 237 ? 1.864 -13.661 8.090 1.00 87.69 237 TRP A O 1
ATOM 1890 N N . VAL A 1 238 ? 2.842 -13.875 6.078 1.00 88.75 238 VAL A N 1
ATOM 1891 C CA . VAL A 1 238 ? 2.917 -12.426 5.829 1.00 88.75 238 VAL A CA 1
ATOM 1892 C C . VAL A 1 238 ? 1.513 -11.833 5.698 1.00 88.75 238 VAL A C 1
ATOM 1894 O O . VAL A 1 238 ? 1.208 -10.831 6.344 1.00 88.75 238 VAL A O 1
ATOM 1897 N N . THR A 1 239 ? 0.622 -12.491 4.958 1.00 92.12 239 THR A N 1
ATOM 1898 C CA . THR A 1 239 ? -0.785 -12.084 4.833 1.00 92.12 239 THR A CA 1
ATOM 1899 C C . THR A 1 239 ? -1.470 -12.027 6.200 1.00 92.12 239 THR A C 1
ATOM 1901 O O . THR A 1 239 ? -2.164 -11.055 6.497 1.00 92.12 239 THR A O 1
ATOM 1904 N N . LEU A 1 240 ? -1.227 -13.007 7.079 1.00 92.50 240 LEU A N 1
ATOM 1905 C CA . LEU A 1 240 ? -1.741 -12.996 8.450 1.00 92.50 240 LEU A CA 1
ATOM 1906 C C . LEU A 1 240 ? -1.224 -11.791 9.249 1.00 92.50 240 LEU A C 1
ATOM 1908 O O . LEU A 1 240 ? -1.997 -11.186 9.989 1.00 92.50 240 LEU A O 1
ATOM 1912 N N . LEU A 1 241 ? 0.050 -11.416 9.107 1.00 92.31 241 LEU A N 1
ATOM 1913 C CA . LEU A 1 241 ? 0.597 -10.238 9.788 1.00 92.31 241 LEU A CA 1
ATOM 1914 C C . LEU A 1 241 ? -0.083 -8.947 9.337 1.00 92.31 241 LEU A C 1
ATOM 1916 O O . LEU A 1 241 ? -0.520 -8.171 10.188 1.00 92.31 241 LEU A O 1
ATOM 1920 N N . PHE A 1 242 ? -0.218 -8.734 8.027 1.00 93.19 242 PHE A N 1
ATOM 1921 C CA . PHE A 1 242 ? -0.921 -7.560 7.508 1.00 93.19 242 PHE A CA 1
ATOM 1922 C C . PHE A 1 242 ? -2.396 -7.562 7.923 1.00 93.19 242 PHE A C 1
ATOM 1924 O O . PHE A 1 242 ? -2.919 -6.522 8.319 1.00 93.19 242 PHE A O 1
ATOM 1931 N N . ALA A 1 243 ? -3.059 -8.720 7.920 1.00 95.88 243 ALA A N 1
ATOM 1932 C CA . ALA A 1 243 ? -4.437 -8.838 8.380 1.00 95.88 243 ALA A CA 1
ATOM 1933 C C . ALA A 1 243 ? -4.576 -8.475 9.868 1.00 95.88 243 ALA A C 1
ATOM 1935 O O . ALA A 1 243 ? -5.469 -7.718 10.241 1.00 95.88 243 ALA A O 1
ATOM 1936 N N . LEU A 1 244 ? -3.674 -8.949 10.731 1.00 95.00 244 LEU A N 1
ATOM 1937 C CA . LEU A 1 244 ? -3.680 -8.593 12.153 1.00 95.00 244 LEU A CA 1
ATOM 1938 C C . LEU A 1 244 ? -3.352 -7.110 12.380 1.00 95.00 244 LEU A C 1
ATOM 1940 O O . LEU A 1 244 ? -3.969 -6.479 13.239 1.00 95.00 244 LEU A O 1
ATOM 1944 N N . ALA A 1 245 ? -2.456 -6.523 11.582 1.00 94.56 245 ALA A N 1
ATOM 1945 C CA . ALA A 1 245 ? -2.225 -5.079 11.583 1.00 94.56 245 ALA A CA 1
ATOM 1946 C C . ALA A 1 245 ? -3.493 -4.304 11.182 1.00 94.56 245 ALA A C 1
ATOM 1948 O O . ALA A 1 245 ? -3.840 -3.322 11.835 1.00 94.56 245 ALA A O 1
ATOM 1949 N N . CYS A 1 246 ? -4.245 -4.792 10.189 1.00 96.56 246 CYS A N 1
ATOM 1950 C CA . CYS A 1 246 ? -5.546 -4.237 9.815 1.00 96.56 246 CYS A CA 1
ATOM 1951 C C . CYS A 1 246 ? -6.574 -4.341 10.951 1.00 96.56 246 CYS A C 1
ATOM 1953 O O . CYS A 1 246 ? -7.363 -3.417 11.125 1.00 96.56 246 CYS A O 1
ATOM 1955 N N . VAL A 1 247 ? -6.557 -5.414 11.759 1.00 96.62 247 VAL A N 1
ATOM 1956 C CA . VAL A 1 247 ? -7.435 -5.536 12.943 1.00 96.62 247 VAL A CA 1
ATOM 1957 C C . VAL A 1 247 ? -7.112 -4.428 13.946 1.00 96.62 247 VAL A C 1
ATOM 1959 O O . VAL A 1 247 ? -8.019 -3.754 14.433 1.00 96.62 247 VAL A O 1
ATOM 1962 N N . VAL A 1 248 ? -5.825 -4.213 14.238 1.00 95.62 248 VAL A N 1
ATOM 1963 C CA . VAL A 1 248 ? -5.387 -3.129 15.131 1.00 95.62 248 VAL A CA 1
ATOM 1964 C C . VAL A 1 248 ? -5.825 -1.778 14.569 1.00 95.62 248 VAL A C 1
ATOM 1966 O O . VAL A 1 248 ? -6.478 -1.014 15.277 1.00 95.62 248 VAL A O 1
ATOM 1969 N N . LEU A 1 249 ? -5.532 -1.511 13.293 1.00 94.94 249 LEU A N 1
ATOM 1970 C CA . LEU A 1 249 ? -5.881 -0.254 12.636 1.00 94.94 249 LEU A CA 1
ATOM 1971 C C . LEU A 1 249 ? -7.394 0.001 12.671 1.00 94.94 249 LEU A C 1
ATOM 1973 O O . LEU A 1 249 ? -7.821 1.086 13.060 1.00 94.94 249 LEU A O 1
ATOM 1977 N N . LEU A 1 250 ? -8.212 -1.008 12.368 1.00 96.69 250 LEU A N 1
ATOM 1978 C CA . LEU A 1 250 ? -9.669 -0.920 12.445 1.00 96.69 250 LEU A CA 1
ATOM 1979 C C . LEU A 1 250 ? -10.145 -0.509 13.842 1.00 96.69 250 LEU A C 1
ATOM 1981 O O . LEU A 1 250 ? -10.942 0.420 13.969 1.00 96.69 250 LEU A O 1
ATOM 1985 N N . HIS A 1 251 ? -9.635 -1.158 14.892 1.00 95.12 251 HIS A N 1
ATOM 1986 C CA . HIS A 1 251 ? -9.985 -0.798 16.266 1.00 95.12 251 HIS A CA 1
ATOM 1987 C C . HIS A 1 251 ? -9.525 0.616 16.624 1.00 95.12 251 HIS A C 1
ATOM 1989 O O . HIS A 1 251 ? -10.270 1.342 17.277 1.00 95.12 251 HIS A O 1
ATOM 1995 N N . THR A 1 252 ? -8.351 1.048 16.155 1.00 94.25 252 THR A N 1
ATOM 1996 C CA . THR A 1 252 ? -7.892 2.426 16.386 1.00 94.25 252 THR A CA 1
ATOM 1997 C C . THR A 1 252 ? -8.726 3.465 15.638 1.00 94.25 252 THR A C 1
ATOM 1999 O O . THR A 1 252 ? -8.963 4.546 16.172 1.00 94.25 252 THR A O 1
ATOM 2002 N N . ILE A 1 253 ? -9.231 3.146 14.442 1.00 94.12 253 ILE A N 1
ATOM 2003 C CA . ILE A 1 253 ? -10.127 4.032 13.692 1.00 94.12 253 ILE A CA 1
ATOM 2004 C C . ILE A 1 253 ? -11.479 4.122 14.405 1.00 94.12 253 ILE A C 1
ATOM 2006 O O . ILE A 1 253 ? -11.960 5.224 14.654 1.00 94.12 253 ILE A O 1
ATOM 2010 N N . VAL A 1 254 ? -12.080 2.992 14.784 1.00 94.19 254 VAL A N 1
ATOM 2011 C CA . VAL A 1 254 ? -13.432 2.958 15.369 1.00 94.19 254 VAL A CA 1
ATOM 2012 C C . VAL A 1 254 ? -13.448 3.453 16.818 1.00 94.19 254 VAL A C 1
ATOM 2014 O O . VAL A 1 254 ? -14.232 4.341 17.146 1.00 94.19 254 VAL A O 1
ATOM 2017 N N . SER A 1 255 ? -12.577 2.918 17.676 1.00 91.25 255 SER A N 1
ATOM 2018 C CA . SER A 1 255 ? -12.560 3.200 19.120 1.00 91.25 255 SER A CA 1
ATOM 2019 C C . SER A 1 255 ? -11.563 4.295 19.527 1.00 91.25 255 SER A C 1
ATOM 2021 O O . SER A 1 255 ? -11.541 4.717 20.683 1.00 91.25 255 SER A O 1
ATOM 2023 N N . GLY A 1 256 ? -10.732 4.766 18.594 1.00 90.25 256 GLY A N 1
ATOM 2024 C CA . GLY A 1 256 ? -9.623 5.679 18.870 1.00 90.25 256 GLY A CA 1
ATOM 2025 C C . GLY A 1 256 ? -8.323 4.948 19.244 1.00 90.25 256 GLY A C 1
ATOM 2026 O O . GLY A 1 256 ? -8.336 3.763 19.591 1.00 90.25 256 GLY A O 1
ATOM 2027 N N . PRO A 1 257 ? -7.168 5.638 19.200 1.00 88.81 257 PRO A N 1
ATOM 2028 C CA . PRO A 1 257 ? -5.859 5.058 19.498 1.00 88.81 257 PRO A CA 1
ATOM 2029 C C . PRO A 1 257 ? -5.641 4.930 21.016 1.00 88.81 257 PRO A C 1
ATOM 2031 O O . PRO A 1 257 ? -4.783 5.593 21.594 1.00 88.81 257 PRO A O 1
ATOM 2034 N N . LEU A 1 258 ? -6.448 4.097 21.679 1.00 91.62 258 LEU A N 1
ATOM 2035 C CA . LEU A 1 258 ? -6.451 3.898 23.131 1.00 91.62 258 LEU A CA 1
ATOM 2036 C C . LEU A 1 258 ? -5.889 2.509 23.490 1.00 91.62 258 LEU A C 1
ATOM 2038 O O . LEU A 1 258 ? -6.640 1.535 23.522 1.00 91.62 258 LEU A O 1
ATOM 2042 N N . PRO A 1 259 ? -4.592 2.378 23.837 1.00 88.69 259 PRO A N 1
ATOM 2043 C CA . PRO A 1 259 ? -3.952 1.073 24.060 1.00 88.69 259 PRO A CA 1
ATOM 2044 C C . PRO A 1 259 ? -4.520 0.264 25.237 1.00 88.69 259 PRO A C 1
ATOM 2046 O O . PRO A 1 259 ? -4.220 -0.918 25.385 1.00 88.69 259 PRO A O 1
ATOM 2049 N N . ALA A 1 260 ? -5.304 0.898 26.111 1.00 91.50 260 ALA A N 1
ATOM 2050 C CA . ALA A 1 260 ? -5.961 0.243 27.237 1.00 91.50 260 ALA A CA 1
ATOM 2051 C C . ALA A 1 260 ? -7.187 -0.591 26.823 1.00 91.50 260 ALA A C 1
ATOM 2053 O O . ALA A 1 260 ? -7.671 -1.386 27.626 1.00 91.50 260 ALA A O 1
ATOM 2054 N N . LEU A 1 261 ? -7.695 -0.410 25.599 1.00 92.38 261 LEU A N 1
ATOM 2055 C CA . LEU A 1 261 ? -8.867 -1.133 25.121 1.00 92.38 261 LEU A CA 1
ATOM 2056 C C . LEU A 1 261 ? -8.551 -2.624 24.906 1.00 92.38 261 LEU A C 1
ATOM 2058 O O . LEU A 1 261 ? -7.551 -2.948 24.252 1.00 92.38 261 LEU A O 1
ATOM 2062 N N . PRO A 1 262 ? -9.389 -3.543 25.424 1.00 92.50 262 PRO A N 1
ATOM 2063 C CA . PRO A 1 262 ? -9.125 -4.979 25.368 1.00 92.50 262 PRO A CA 1
ATOM 2064 C C . PRO A 1 262 ? -9.061 -5.508 23.932 1.00 92.50 262 PRO A C 1
ATOM 2066 O O . PRO A 1 262 ? -8.256 -6.393 23.644 1.00 92.50 262 PRO A O 1
ATOM 2069 N N . GLU A 1 263 ? -9.852 -4.953 23.013 1.00 91.06 263 GLU A N 1
ATOM 2070 C CA . GLU A 1 263 ? -9.826 -5.317 21.597 1.00 91.06 263 GLU A CA 1
ATOM 2071 C C . GLU A 1 263 ? -8.481 -4.980 20.932 1.00 91.06 263 GLU A C 1
ATOM 2073 O O . GLU A 1 263 ? -7.929 -5.809 20.206 1.00 91.06 263 GLU A O 1
ATOM 2078 N N . ILE A 1 264 ? -7.890 -3.824 21.259 1.00 92.06 264 ILE A N 1
ATOM 2079 C CA . ILE A 1 264 ? -6.571 -3.416 20.755 1.00 92.06 264 ILE A CA 1
ATOM 2080 C C . ILE A 1 264 ? -5.484 -4.297 21.375 1.00 92.06 264 ILE A C 1
ATOM 2082 O O . ILE A 1 264 ? -4.633 -4.814 20.653 1.00 92.06 264 ILE A O 1
ATOM 2086 N N . GLN A 1 265 ? -5.528 -4.535 22.689 1.00 93.56 265 GLN A N 1
ATOM 2087 C CA . GLN A 1 265 ? -4.559 -5.409 23.363 1.00 93.56 265 GLN A CA 1
ATOM 2088 C C . GLN A 1 265 ? -4.596 -6.838 22.820 1.00 93.56 265 GLN A C 1
ATOM 2090 O O . GLN A 1 265 ? -3.545 -7.434 22.581 1.00 93.56 265 GLN A O 1
ATOM 2095 N N . SER A 1 266 ? -5.793 -7.380 22.586 1.00 93.50 266 SER A N 1
ATOM 2096 C CA . SER A 1 266 ? -5.976 -8.708 22.002 1.00 93.50 266 SER A CA 1
ATOM 2097 C C . SER A 1 266 ? -5.414 -8.776 20.581 1.00 93.50 266 SER A C 1
ATOM 2099 O O . SER A 1 266 ? -4.650 -9.692 20.265 1.00 93.50 266 SER A O 1
ATOM 2101 N N . ALA A 1 267 ? -5.725 -7.788 19.736 1.00 92.31 267 ALA A N 1
ATOM 2102 C CA . ALA A 1 267 ? -5.218 -7.719 18.369 1.00 92.31 267 ALA A CA 1
ATOM 2103 C C . ALA A 1 267 ? -3.684 -7.616 18.330 1.00 92.31 267 ALA A C 1
ATOM 2105 O O . ALA A 1 267 ? -3.035 -8.401 17.640 1.00 92.31 267 ALA A O 1
ATOM 2106 N N . VAL A 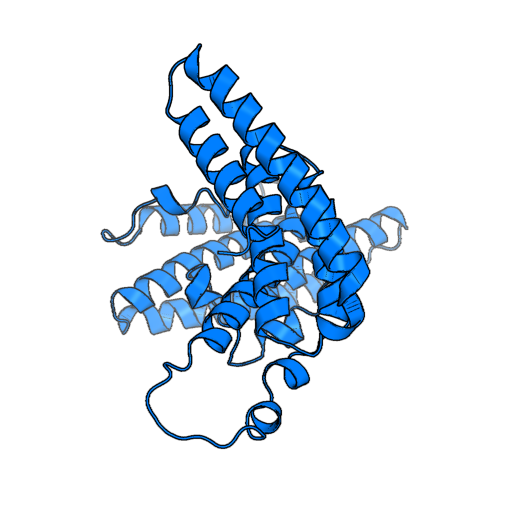1 268 ? -3.094 -6.731 19.139 1.00 93.69 268 VAL A N 1
ATOM 2107 C CA . VAL A 1 268 ? -1.635 -6.582 19.258 1.00 93.69 268 VAL A CA 1
ATOM 2108 C C . VAL A 1 268 ? -0.986 -7.859 19.796 1.00 93.69 268 VAL A C 1
ATOM 2110 O O . VAL A 1 268 ? 0.030 -8.301 19.262 1.00 93.69 268 VAL A O 1
ATOM 2113 N N . SER A 1 269 ? -1.576 -8.496 20.811 1.00 94.44 269 SER A N 1
ATOM 2114 C CA . SER A 1 269 ? -1.082 -9.767 21.352 1.00 94.44 269 SER A CA 1
ATOM 2115 C C . SER A 1 269 ? -1.048 -10.856 20.278 1.00 94.44 269 SER A C 1
ATOM 2117 O O . SER A 1 269 ? -0.033 -11.536 20.123 1.00 94.44 269 SER A O 1
ATOM 2119 N N . ARG A 1 270 ? -2.106 -10.967 19.463 1.00 93.44 270 ARG A N 1
ATOM 2120 C CA . ARG A 1 270 ? -2.147 -11.888 18.316 1.00 93.44 270 ARG A CA 1
ATOM 2121 C C . ARG A 1 270 ? -1.065 -11.567 17.284 1.00 93.44 270 ARG A C 1
ATOM 2123 O O . ARG A 1 270 ? -0.413 -12.499 16.817 1.00 93.44 270 ARG A O 1
ATOM 2130 N N . SER A 1 271 ? -0.832 -10.291 16.964 1.00 92.06 271 SER A N 1
ATOM 2131 C CA . SER A 1 271 ? 0.258 -9.869 16.066 1.00 92.06 271 SER A CA 1
ATOM 2132 C C . SER A 1 271 ? 1.629 -10.280 16.601 1.00 92.06 271 SER A C 1
ATOM 2134 O O . SER A 1 271 ? 2.441 -10.831 15.861 1.00 92.06 271 SER A O 1
ATOM 2136 N N . ILE A 1 272 ? 1.879 -10.084 17.900 1.00 91.81 272 ILE A N 1
ATOM 2137 C CA . ILE A 1 272 ? 3.133 -10.485 18.555 1.00 91.81 272 ILE A CA 1
ATOM 2138 C C . ILE A 1 272 ? 3.313 -12.005 18.496 1.00 91.81 272 ILE A C 1
ATOM 2140 O O . ILE A 1 272 ? 4.386 -12.479 18.128 1.00 91.81 272 ILE A O 1
ATOM 2144 N N . ILE A 1 273 ? 2.268 -12.776 18.806 1.00 91.56 273 ILE A N 1
ATOM 2145 C CA . ILE A 1 273 ? 2.303 -14.243 18.728 1.00 91.56 273 ILE A CA 1
ATOM 2146 C C . ILE A 1 273 ? 2.589 -14.700 17.290 1.00 91.56 273 ILE A C 1
ATOM 2148 O O . ILE A 1 273 ? 3.385 -15.616 17.079 1.00 91.56 273 ILE A O 1
ATOM 2152 N N . ALA A 1 274 ? 1.978 -14.067 16.286 1.00 88.06 274 ALA A N 1
ATOM 2153 C CA . ALA A 1 274 ? 2.235 -14.379 14.882 1.00 88.06 274 ALA A CA 1
ATOM 2154 C C . ALA A 1 274 ? 3.688 -14.069 14.478 1.00 88.06 274 ALA A C 1
ATOM 2156 O O . ALA A 1 274 ? 4.326 -14.893 13.821 1.00 88.06 274 ALA A O 1
ATOM 2157 N N . LEU A 1 275 ? 4.240 -12.937 14.928 1.00 87.69 275 LEU A N 1
ATOM 2158 C CA . LEU A 1 275 ? 5.645 -12.570 14.711 1.00 87.69 275 LEU A CA 1
ATOM 2159 C C . LEU A 1 275 ? 6.617 -13.552 15.379 1.00 87.69 275 LEU A C 1
ATOM 2161 O O . LEU A 1 275 ? 7.654 -13.878 14.803 1.00 87.69 275 LEU A O 1
ATOM 2165 N N . GLN A 1 276 ? 6.288 -14.042 16.576 1.00 86.56 276 GLN A N 1
ATOM 2166 C CA . GLN A 1 276 ? 7.097 -15.029 17.297 1.00 86.56 276 GLN A CA 1
ATOM 2167 C C . GLN A 1 276 ? 7.089 -16.403 16.613 1.00 86.56 276 GLN A C 1
ATOM 2169 O O . GLN A 1 276 ? 8.114 -17.082 16.589 1.00 86.56 276 GLN A O 1
ATOM 2174 N N . ASN A 1 277 ? 5.969 -16.792 16.000 1.00 82.88 277 ASN A N 1
ATOM 2175 C CA . ASN A 1 277 ? 5.810 -18.061 15.279 1.00 82.88 277 ASN A CA 1
ATOM 2176 C C . ASN A 1 277 ? 6.313 -18.005 13.824 1.00 82.88 277 ASN A C 1
ATOM 2178 O O . ASN A 1 277 ? 5.764 -18.655 12.934 1.00 82.88 277 ASN A O 1
ATOM 2182 N N . ARG A 1 278 ? 7.363 -17.220 13.569 1.00 79.12 278 ARG A N 1
ATOM 2183 C CA . ARG A 1 278 ? 7.936 -17.024 12.235 1.00 79.12 278 ARG A CA 1
ATOM 2184 C C . ARG A 1 278 ? 8.462 -18.340 11.630 1.00 79.12 278 ARG A C 1
ATOM 2186 O O . ARG A 1 278 ? 9.196 -19.068 12.309 1.00 79.12 278 ARG A O 1
ATOM 2193 N N . PRO A 1 279 ? 8.230 -18.598 10.328 1.00 77.88 279 PRO A N 1
ATOM 2194 C CA . PRO A 1 279 ? 8.908 -19.671 9.602 1.00 77.88 279 PRO A CA 1
ATOM 2195 C C . PRO A 1 279 ? 10.439 -19.529 9.675 1.00 77.88 279 PRO A C 1
ATOM 2197 O O . PRO A 1 279 ? 10.998 -18.450 9.468 1.00 77.88 279 PRO A O 1
ATOM 2200 N N . ARG A 1 280 ? 11.156 -20.625 9.964 1.00 67.75 280 ARG A N 1
ATOM 2201 C CA . ARG A 1 280 ? 12.629 -20.611 10.127 1.00 67.75 280 ARG A CA 1
ATOM 2202 C C . ARG A 1 280 ? 13.391 -20.245 8.849 1.00 67.75 280 ARG A C 1
ATOM 2204 O O . ARG A 1 280 ? 14.548 -19.854 8.933 1.00 67.75 280 ARG A O 1
ATOM 2211 N N . THR A 1 281 ? 12.746 -20.366 7.696 1.00 66.50 281 THR A N 1
ATOM 2212 C CA . THR A 1 281 ? 13.288 -20.052 6.369 1.00 66.50 281 THR A CA 1
ATOM 2213 C C . THR A 1 281 ? 13.316 -18.553 6.059 1.00 66.50 281 THR A C 1
ATOM 2215 O O . THR A 1 281 ? 13.918 -18.163 5.064 1.00 66.50 281 THR A O 1
ATOM 2218 N N . TYR A 1 282 ? 12.698 -17.705 6.891 1.00 63.66 282 TYR A N 1
ATOM 2219 C CA . TYR A 1 282 ? 12.490 -16.296 6.568 1.00 63.66 282 TYR A CA 1
ATOM 2220 C C . TYR A 1 282 ? 13.529 -15.362 7.208 1.00 63.66 282 TYR A C 1
ATOM 2222 O O . TYR A 1 282 ? 13.696 -15.336 8.433 1.00 63.66 282 TYR A O 1
ATOM 2230 N N . SER A 1 283 ? 14.192 -14.549 6.377 1.00 60.69 283 SER A N 1
ATOM 2231 C CA . SER A 1 283 ? 15.109 -13.491 6.817 1.00 60.69 283 SER A CA 1
ATOM 2232 C C . SER A 1 283 ? 14.384 -12.147 6.923 1.00 60.69 283 SER A C 1
ATOM 2234 O O . SER A 1 283 ? 13.742 -11.709 5.976 1.00 60.69 283 SER A O 1
ATOM 2236 N N . LEU A 1 284 ? 14.520 -11.451 8.058 1.00 58.09 284 LEU A N 1
ATOM 2237 C CA . LEU A 1 284 ? 13.882 -10.140 8.282 1.00 58.09 284 LEU A CA 1
ATOM 2238 C C . LEU A 1 284 ? 14.551 -8.993 7.505 1.00 58.09 284 LEU A C 1
ATOM 2240 O O . LEU A 1 284 ? 13.998 -7.901 7.444 1.00 58.09 284 LEU A O 1
ATOM 2244 N N . THR A 1 285 ? 15.723 -9.218 6.905 1.00 53.00 285 THR A N 1
ATOM 2245 C CA . THR A 1 285 ? 16.511 -8.173 6.228 1.00 53.00 285 THR A CA 1
ATOM 2246 C C . THR A 1 285 ? 15.797 -7.517 5.041 1.00 53.00 285 THR A C 1
ATOM 2248 O O . THR A 1 285 ? 16.181 -6.418 4.662 1.00 53.00 285 THR A O 1
ATOM 2251 N N . GLY A 1 286 ? 14.762 -8.148 4.473 1.00 47.31 286 GLY A N 1
ATOM 2252 C CA . GLY A 1 286 ? 13.976 -7.607 3.354 1.00 47.31 286 GLY A CA 1
ATOM 2253 C C . GLY A 1 286 ? 12.672 -6.896 3.740 1.00 47.31 286 GLY A C 1
ATOM 2254 O O . GLY A 1 286 ? 12.039 -6.303 2.874 1.00 47.31 286 GLY A O 1
ATOM 2255 N N . LEU A 1 287 ? 12.256 -6.929 5.013 1.00 47.25 287 LEU A N 1
ATOM 2256 C CA . LEU A 1 287 ? 10.986 -6.327 5.459 1.00 47.25 287 LEU A CA 1
ATOM 2257 C C . LEU A 1 287 ? 11.044 -4.800 5.616 1.00 47.25 287 LEU A C 1
ATOM 2259 O O . LEU A 1 287 ? 10.004 -4.160 5.718 1.00 47.25 287 LEU A O 1
ATOM 2263 N N . VAL A 1 288 ? 12.245 -4.215 5.618 1.00 40.00 288 VAL A N 1
ATOM 2264 C CA . VAL A 1 288 ? 12.476 -2.786 5.901 1.00 40.00 288 VAL A CA 1
ATOM 2265 C C . VAL A 1 288 ? 11.835 -1.861 4.857 1.00 40.00 288 VAL A C 1
ATOM 2267 O O . VAL A 1 288 ? 11.639 -0.687 5.128 1.00 40.00 288 VAL A O 1
ATOM 2270 N N . PHE A 1 289 ? 11.482 -2.365 3.671 1.00 40.69 289 PHE A N 1
ATOM 2271 C CA . PHE A 1 289 ? 10.873 -1.526 2.636 1.00 40.69 289 PHE A CA 1
ATOM 2272 C C . PHE A 1 289 ? 9.373 -1.254 2.856 1.00 40.69 289 PHE A C 1
ATOM 2274 O O . PHE A 1 289 ? 8.835 -0.344 2.235 1.00 40.69 289 PHE A O 1
ATOM 2281 N N . TRP A 1 290 ? 8.692 -2.028 3.712 1.00 40.09 290 TRP A N 1
ATOM 2282 C CA . TRP A 1 290 ? 7.222 -2.024 3.804 1.00 40.09 290 TRP A CA 1
ATOM 2283 C C . TRP A 1 290 ? 6.668 -1.865 5.231 1.00 40.09 290 TRP A C 1
ATOM 2285 O O . TRP A 1 290 ? 5.456 -1.981 5.416 1.00 40.09 290 TRP A O 1
ATOM 2295 N N . PHE A 1 291 ? 7.533 -1.612 6.220 1.00 31.92 291 PHE A N 1
ATOM 2296 C CA . PHE A 1 291 ? 7.167 -1.263 7.600 1.00 31.92 291 PHE A CA 1
ATOM 2297 C C . PHE A 1 291 ? 7.571 0.170 7.934 1.00 31.92 291 PHE A C 1
ATOM 2299 O O . PHE A 1 291 ? 8.681 0.569 7.516 1.00 31.92 291 PHE A O 1
#